Protein 9KV9 (pdb70)

Sequence (203 aa):
NRQIPAAASLIQTAWRCYAAENPDSSTWKIYIRISQLREHHRATIKVIRRMQYFVAKKKFQQARLTEEQIAEFKEAFSLFDKDGDGTITTKELGTVMRSLGQNPTEAELQDMINEVDADGNGTIDFPEFLTMMARTDSEEEIREAFRVFDKDGNGYISAAELRHVMTNLGEKLTDEEVDEMIREADIDGDGQVNYEGFVQMMT

Foldseek 3Di:
DVLVVLVVQLVVLVVLLVQLVPVPGCSVVPPVPDPDCDPVNSVVVNVVSVVSNVVSVVVNVVVD/DDPVVLVVLVVVVCQQPVVVPQWHALVSVQVVQVVVVDHDDSVVSQVVQVVQVVVPPRIHGSVSSVVVVVDPCQLVVVVVVVVVQVVVVPLKDFLVRQLVCCQPDDPHDDSVVSVVLCVVQVVVPPRIGNVNVSSVVVD

Secondary structure (DSSP, 8-state):
-THHHHHHHHHHHHHHHHHTTSTT-GGGGG-TT-SS--HHHHHHHHHHHHHHHHHHHHHHHHH-/--HHHHHHHHHHHHHH-TT-SSEE-HHHHHHHHHHTT----HHHHHHHHHHH-TT-SSSEEHHHHHHHHH---THHHHHHHHHHH-TT--SEEEHHHHHHHHHHSTT---HHHHHHHHHHH-TT-SSEEEHHHHHHHH-

Structure (mmCIF, N/CA/C/O backbone):
data_9KV9
#
_entry.id   9KV9
#
_cell.length_a   39.799
_cell.length_b   63.612
_cell.length_c   78.417
_cell.angle_alpha   90.000
_cell.angle_beta   90.000
_cell.angle_gamma   90.000
#
_symmetry.space_group_name_H-M   'P 21 2 21'
#
loop_
_entity.id
_entity.type
_entity.pdbx_description
1 polymer 'KCNQ1 helixAB'
2 polymer Calmodulin-1
3 non-polymer 'CALCIUM ION'
4 water water
#
loop_
_atom_site.group_PDB
_atom_site.id
_atom_site.type_symbol
_atom_site.label_atom_id
_atom_site.label_alt_id
_atom_site.label_comp_id
_atom_site.label_asym_id
_atom_site.label_entity_id
_atom_site.label_seq_id
_atom_site.pdbx_PDB_ins_code
_atom_site.Cartn_x
_atom_site.Cartn_y
_atom_site.Cartn_z
_atom_site.occupancy
_atom_site.B_iso_or_equiv
_atom_site.auth_seq_id
_atom_site.auth_comp_id
_atom_site.auth_asym_id
_atom_site.auth_atom_id
_atom_site.pdbx_PDB_model_num
ATOM 1 N N . ASN A 1 2 ? 2.86148 -37.37913 -29.09659 1.000 68.81838 365 ASN A N 1
ATOM 2 C CA . ASN A 1 2 ? 3.83601 -36.61796 -28.31919 1.000 56.39938 365 ASN A CA 1
ATOM 3 C C . ASN A 1 2 ? 3.24988 -35.29863 -27.84610 1.000 54.77305 365 ASN A C 1
ATOM 4 O O . ASN A 1 2 ? 3.52788 -34.25037 -28.42313 1.000 55.82343 365 ASN A O 1
ATOM 6 N N . ARG A 1 3 ? 2.43420 -35.34726 -26.79354 1.000 58.65392 366 ARG A N 1
ATOM 7 C CA . ARG A 1 3 ? 1.81010 -34.13124 -26.28379 1.000 57.03523 366 ARG A CA 1
ATOM 8 C C . ARG A 1 3 ? 2.80243 -33.18434 -25.62417 1.000 46.02122 366 ARG A C 1
ATOM 9 O O . ARG A 1 3 ? 2.39220 -32.10504 -25.17901 1.000 48.52495 366 ARG A O 1
ATOM 11 N N . GLN A 1 4 ? 4.08590 -33.54327 -25.54163 1.000 49.50493 367 GLN A N 1
ATOM 12 C CA . GLN A 1 4 ? 5.04907 -32.58994 -25.00706 1.000 49.72735 367 GLN A CA 1
ATOM 13 C C . GLN A 1 4 ? 5.21093 -31.38069 -25.91536 1.000 46.44051 367 GLN A C 1
ATOM 14 O O . GLN A 1 4 ? 5.53904 -30.29710 -25.42737 1.000 42.83337 367 GLN A O 1
ATOM 20 N N . ILE A 1 5 ? 4.98588 -31.53566 -27.21768 1.000 44.90968 368 ILE A N 1
ATOM 21 C CA . ILE A 1 5 ? 5.33432 -30.48311 -28.17302 1.000 45.59058 368 ILE A CA 1
ATOM 22 C C . ILE A 1 5 ? 4.42237 -29.27219 -28.00000 1.000 43.09179 368 ILE A C 1
ATOM 23 O O . ILE A 1 5 ? 4.93795 -28.15180 -27.86824 1.000 44.10289 368 ILE A O 1
ATOM 25 N N . PRO A 1 6 ? 3.08923 -29.41280 -27.99235 1.000 47.17299 369 PRO A N 1
ATOM 26 C CA . PRO A 1 6 ? 2.25980 -28.21315 -27.77729 1.000 44.59996 369 PRO A CA 1
ATOM 27 C C . PRO A 1 6 ? 2.44916 -27.61052 -26.40195 1.000 41.02976 369 PRO A C 1
ATOM 28 O O . PRO A 1 6 ? 2.50508 -26.38289 -26.26754 1.000 43.20252 369 PRO A O 1
ATOM 32 N N . ALA A 1 7 ? 2.53245 -28.45019 -25.36875 1.000 40.09727 370 ALA A N 1
ATOM 33 C CA . ALA A 1 7 ? 2.73604 -27.93911 -24.01995 1.000 39.59192 370 ALA A CA 1
ATOM 34 C C . ALA A 1 7 ? 4.07163 -27.21315 -23.89872 1.000 38.92693 370 ALA A C 1
ATOM 35 O O . ALA A 1 7 ? 4.17164 -26.20462 -23.18792 1.000 31.65131 370 ALA A O 1
ATOM 37 N N . ALA A 1 8 ? 5.11558 -27.72382 -24.56991 1.000 33.93147 371 ALA A N 1
ATOM 38 C CA . ALA A 1 8 ? 6.41007 -27.04163 -24.56185 1.000 36.26510 371 ALA A CA 1
ATOM 39 C C . ALA A 1 8 ? 6.30894 -25.69450 -25.26541 1.000 34.74828 371 ALA A C 1
ATOM 40 O O . ALA A 1 8 ? 6.74299 -24.66648 -24.73606 1.000 35.78036 371 ALA A O 1
ATOM 42 N N . ALA A 1 9 ? 5.70478 -25.67516 -26.45197 1.000 36.07902 372 ALA A N 1
ATOM 43 C CA . ALA A 1 9 ? 5.54573 -24.41672 -27.16777 1.000 34.95024 372 ALA A CA 1
ATOM 44 C C . ALA A 1 9 ? 4.77660 -23.40192 -26.33048 1.000 35.05512 372 ALA A C 1
ATOM 45 O O . ALA A 1 9 ? 5.18549 -22.24107 -26.20531 1.000 33.56305 372 ALA A O 1
ATOM 47 N N . SER A 1 10 ? 3.66634 -23.82619 -25.72987 1.000 32.97162 373 SER A N 1
ATOM 48 C CA . SER A 1 10 ? 2.84943 -22.87674 -24.98315 1.000 38.75499 373 SER A CA 1
ATOM 49 C C . SER A 1 10 ? 3.57983 -22.33107 -23.76495 1.000 33.81433 373 SER A C 1
ATOM 50 O O . SER A 1 10 ? 3.34071 -21.18215 -23.37885 1.000 34.09950 373 SER A O 1
ATOM 53 N N . LEU A 1 11 ? 4.45290 -23.12552 -23.13721 1.000 34.96181 374 LEU A N 1
ATOM 54 C CA . LEU A 1 11 ? 5.20377 -22.60609 -21.99286 1.000 32.32115 374 LEU A CA 1
ATOM 55 C C . LEU A 1 11 ? 6.17224 -21.52410 -22.43654 1.000 32.12112 374 LEU A C 1
ATOM 56 O O . LEU A 1 11 ? 6.28028 -20.47016 -21.80047 1.000 30.71240 374 LEU A O 1
ATOM 61 N N . ILE A 1 12 ? 6.88213 -21.77206 -23.54101 1.000 31.91260 375 ILE A N 1
ATOM 62 C CA . ILE A 1 12 ? 7.78152 -20.77205 -24.09676 1.000 31.95469 375 ILE A CA 1
ATOM 63 C C . ILE A 1 12 ? 7.00278 -19.52117 -24.46586 1.000 30.85868 375 ILE A C 1
ATOM 64 O O . ILE A 1 12 ? 7.42947 -18.39585 -24.17801 1.000 28.68159 375 ILE A O 1
ATOM 69 N N . GLN A 1 13 ? 5.83053 -19.69785 -25.08062 1.000 28.54440 376 GLN A N 1
ATOM 70 C CA . GLN A 1 13 ? 5.10141 -18.54491 -25.59472 1.000 32.33785 376 GLN A CA 1
ATOM 71 C C . GLN A 1 13 ? 4.49451 -17.72012 -24.47133 1.000 29.29028 376 GLN A C 1
ATOM 72 O O . GLN A 1 13 ? 4.55169 -16.48505 -24.50297 1.000 28.12516 376 GLN A O 1
ATOM 78 N N . THR A 1 14 ? 3.92173 -18.37379 -23.46245 1.000 26.90128 377 THR A N 1
ATOM 79 C CA . THR A 1 14 ? 3.37247 -17.60687 -22.34833 1.000 31.58660 377 THR A CA 1
ATOM 80 C C . THR A 1 14 ? 4.48339 -16.93095 -21.55387 1.000 33.69347 377 THR A C 1
ATOM 81 O O . THR A 1 14 ? 4.33382 -15.78351 -21.11571 1.000 33.27484 377 THR A O 1
ATOM 85 N N . ALA A 1 15 ? 5.61876 -17.61245 -21.38764 1.000 30.67034 378 ALA A N 1
ATOM 86 C CA . ALA A 1 15 ? 6.73924 -17.00652 -20.67868 1.000 31.74789 378 ALA A CA 1
ATOM 87 C C . ALA A 1 15 ? 7.23051 -15.77282 -21.41435 1.000 29.03511 378 ALA A C 1
ATOM 88 O O . ALA A 1 15 ? 7.37202 -14.69426 -20.82459 1.000 32.23580 378 ALA A O 1
ATOM 90 N N . TRP A 1 16 ? 7.45484 -15.89938 -22.72214 1.000 30.52297 379 TRP A N 1
ATOM 91 C CA . TRP A 1 16 ? 7.88732 -14.74409 -23.49398 1.000 29.80667 379 TRP A CA 1
ATOM 92 C C . TRP A 1 16 ? 6.84779 -13.63527 -23.45119 1.000 30.70653 379 TRP A C 1
ATOM 93 O O . TRP A 1 16 ? 7.18921 -12.46106 -23.25263 1.000 29.50620 379 TRP A O 1
ATOM 104 N N . ARG A 1 17 ? 5.56372 -13.98063 -23.62864 1.000 30.36353 380 ARG A N 1
ATOM 105 C CA .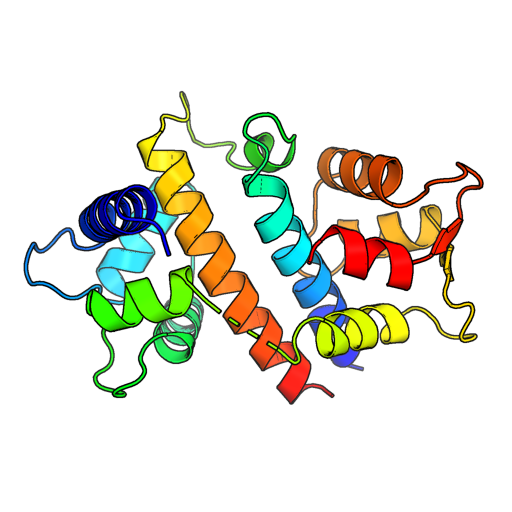 ARG A 1 17 ? 4.53334 -12.94076 -23.61204 1.000 28.32856 380 ARG A CA 1
ATOM 106 C C . ARG A 1 17 ? 4.48044 -12.25075 -22.25861 1.000 33.94738 380 ARG A C 1
ATOM 107 O O . ARG A 1 17 ? 4.18276 -11.04712 -22.17052 1.000 33.57002 380 ARG A O 1
ATOM 115 N N . CYS A 1 18 ? 4.77999 -12.99078 -21.19409 1.000 31.57975 381 CYS A N 1
ATOM 116 C CA . CYS A 1 18 ? 4.82200 -12.39018 -19.86948 1.000 29.76399 381 CYS A CA 1
ATOM 117 C C . CYS A 1 18 ? 6.02145 -11.45668 -19.73325 1.000 35.54343 381 CYS A C 1
ATOM 118 O O . CYS A 1 18 ? 5.91534 -10.36286 -19.16378 1.000 36.27329 381 CYS A O 1
ATOM 121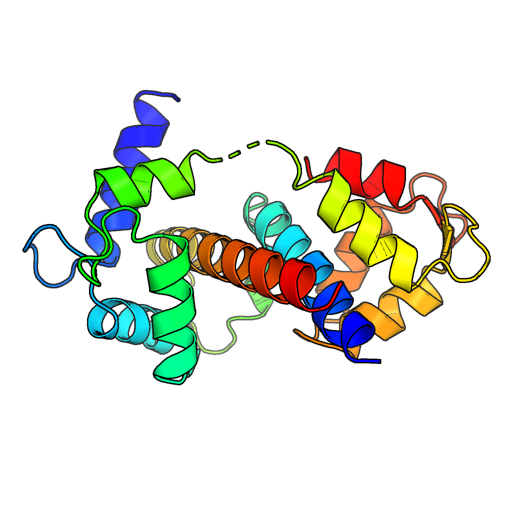 N N . TYR A 1 19 ? 7.16407 -11.86899 -20.27690 1.000 34.45551 382 TYR A N 1
ATOM 122 C CA . TYR A 1 19 ? 8.36452 -11.03795 -20.26543 1.000 33.29221 382 TYR A CA 1
ATOM 123 C C . TYR A 1 19 ? 8.16820 -9.79654 -21.11822 1.000 37.03570 382 TYR A C 1
ATOM 124 O O . TYR A 1 19 ? 8.47444 -8.67866 -20.69040 1.000 34.17972 382 TYR A O 1
ATOM 133 N N . ALA A 1 20 ? 7.62179 -9.97598 -22.32268 1.000 31.35651 383 ALA A N 1
ATOM 134 C CA . ALA A 1 20 ? 7.56802 -8.88804 -23.28707 1.000 34.83612 383 ALA A CA 1
ATOM 135 C C . ALA A 1 20 ? 6.52036 -7.83709 -22.92689 1.000 34.18957 383 ALA A C 1
ATOM 136 O O . ALA A 1 20 ? 6.68900 -6.67062 -23.28966 1.000 35.76240 383 ALA A O 1
ATOM 138 N N . ALA A 1 21 ? 5.43731 -8.21439 -22.22699 1.000 34.99729 384 ALA A N 1
ATOM 139 C CA . ALA A 1 21 ? 4.48586 -7.20082 -21.77476 1.000 35.39021 384 ALA A CA 1
ATOM 140 C C . ALA A 1 21 ? 5.11369 -6.19492 -20.81168 1.000 34.97106 384 ALA A C 1
ATOM 141 O O . ALA A 1 21 ? 4.52701 -5.13002 -20.57896 1.000 37.73106 384 ALA A O 1
ATOM 143 N N . GLU A 1 22 ? 6.28059 -6.49501 -20.23819 1.000 38.11452 385 GLU A N 1
ATOM 144 C CA . GLU A 1 22 ? 6.95715 -5.48473 -19.42243 1.000 40.36457 385 GLU A CA 1
ATOM 145 C C . GLU A 1 22 ? 7.48256 -4.33001 -20.26284 1.000 41.13690 385 GLU A C 1
ATOM 146 O O . GLU A 1 22 ? 7.76662 -3.25353 -19.71956 1.000 43.72146 385 GLU A O 1
ATOM 152 N N . ASN A 1 23 ? 7.62969 -4.52653 -21.56947 1.000 38.69592 386 ASN A N 1
ATOM 153 C CA . ASN A 1 23 ? 8.09750 -3.46824 -22.45131 1.000 39.91514 386 ASN A CA 1
ATOM 154 C C . ASN A 1 23 ? 6.87195 -2.78495 -23.03637 1.000 41.04351 386 ASN A C 1
ATOM 155 O O . ASN A 1 23 ? 6.22079 -3.36496 -23.91991 1.000 38.56635 386 ASN A O 1
ATOM 160 N N . PRO A 1 24 ? 6.54689 -1.56048 -22.61762 1.000 47.08224 387 PRO A N 1
ATOM 161 C CA . PRO A 1 24 ? 5.26382 -0.96639 -23.01801 1.000 44.33021 387 PRO A CA 1
ATOM 162 C C . PRO A 1 24 ? 5.12620 -0.76175 -24.51188 1.000 44.02214 387 PRO A C 1
ATOM 163 O O . PRO A 1 24 ? 4.00868 -0.55950 -24.99316 1.000 44.63248 387 PRO A O 1
ATOM 167 N N . ASP A 1 25 ? 6.21251 -0.81353 -25.26948 1.000 45.15937 388 ASP A N 1
ATOM 168 C CA . ASP A 1 25 ? 6.12039 -0.61422 -26.70553 1.000 45.73364 388 ASP A CA 1
ATOM 169 C C . ASP A 1 25 ? 6.47031 -1.87777 -27.49336 1.000 44.92814 388 ASP A C 1
ATOM 170 O O . ASP A 1 25 ? 6.81234 -1.80130 -28.67779 1.000 45.60956 388 ASP A O 1
ATOM 175 N N . SER A 1 26 ? 6.33208 -3.04672 -26.86719 1.000 40.30401 389 SER A N 1
ATOM 176 C CA . SER A 1 26 ? 6.50930 -4.31387 -27.56217 1.000 39.04581 389 SER A CA 1
ATOM 177 C C . SER A 1 26 ? 5.34956 -4.57352 -28.52798 1.000 35.92308 389 SER A C 1
ATOM 178 O O . SER A 1 26 ? 4.20307 -4.20129 -28.27356 1.000 35.91451 389 SER A O 1
ATOM 181 N N . SER A 1 27 ? 5.66056 -5.21903 -29.65413 1.000 41.08469 390 SER A N 1
ATOM 182 C CA . SER A 1 27 ? 4.61457 -5.57536 -30.61019 1.000 39.30354 390 SER A CA 1
ATOM 183 C C . SER A 1 27 ? 3.65529 -6.62359 -30.06954 1.000 38.35588 390 SER A C 1
ATOM 184 O O . SER A 1 27 ? 2.68449 -6.96613 -30.76145 1.000 38.00521 390 SER A O 1
ATOM 187 N N . THR A 1 28 ? 3.91261 -7.15377 -28.86796 1.000 34.56776 391 THR A N 1
ATOM 188 C CA . THR A 1 28 ? 2.97870 -8.08584 -28.25055 1.000 35.81668 391 THR A CA 1
ATOM 189 C C . THR A 1 28 ? 1.67913 -7.38598 -27.86237 1.000 37.97897 391 THR A C 1
ATOM 190 O O . THR A 1 28 ? 0.64647 -8.04986 -27.70957 1.000 41.46979 391 THR A O 1
ATOM 194 N N . TRP A 1 29 ? 1.69991 -6.05737 -27.73553 1.000 37.20585 392 TRP A N 1
ATOM 195 C CA . TRP A 1 29 ? 0.48212 -5.30176 -27.45809 1.000 37.65493 392 TRP A CA 1
ATOM 196 C C . TRP A 1 29 ? -0.43907 -5.20956 -28.66947 1.000 41.19128 392 TRP A C 1
ATOM 197 O O . TRP A 1 29 ? -1.63290 -4.94410 -28.49974 1.000 41.92028 392 TRP A O 1
ATOM 208 N N . LYS A 1 30 ? 0.08159 -5.44059 -29.87659 1.000 38.69023 393 LYS A N 1
ATOM 209 C CA . LYS A 1 30 ? -0.70173 -5.30142 -31.09722 1.000 44.21620 393 LYS A CA 1
ATOM 210 C C . LYS A 1 30 ? -1.69901 -6.43728 -31.29763 1.000 43.92955 393 LYS A C 1
ATOM 211 O O . LYS 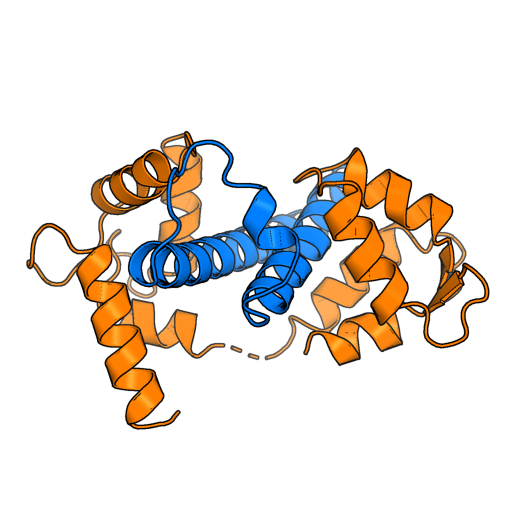A 1 30 ? -2.54538 -6.34832 -32.19465 1.000 44.00892 393 LYS A O 1
ATOM 213 N N . ILE A 1 31 ? -1.64500 -7.48733 -30.47575 1.000 39.48391 394 ILE A N 1
ATOM 214 C CA . ILE A 1 31 ? -2.52166 -8.63026 -30.69029 1.000 34.46482 394 ILE A CA 1
ATOM 215 C C . ILE A 1 31 ? -3.95398 -8.37633 -30.24124 1.000 40.06225 394 ILE A C 1
ATOM 216 O O . ILE A 1 31 ? -4.84177 -9.13916 -30.62608 1.000 39.79397 394 ILE A O 1
ATOM 221 N N . TYR A 1 32 ? -4.21538 -7.32675 -29.45672 1.000 37.47597 395 TYR A N 1
ATOM 222 C CA . TYR A 1 32 ? -5.56463 -7.08610 -28.92680 1.000 46.80333 395 TYR A CA 1
ATOM 223 C C . TYR A 1 32 ? -6.35765 -6.23347 -29.92249 1.000 50.16620 395 TYR A C 1
ATOM 224 O O . TYR A 1 32 ? -6.65455 -5.05346 -29.71154 1.000 51.59720 395 TYR A O 1
ATOM 233 N N . ILE A 1 33 ? -6.72001 -6.88655 -31.03267 1.000 48.58146 396 ILE A N 1
ATOM 234 C CA . ILE A 1 33 ? -7.24238 -6.18518 -32.20532 1.000 54.21755 396 ILE A CA 1
ATOM 235 C C . ILE A 1 33 ? -8.59315 -5.52908 -31.95132 1.000 56.86357 396 ILE A C 1
ATOM 236 O O . ILE A 1 33 ? -9.00576 -4.65845 -32.72713 1.000 62.11744 396 ILE A O 1
ATOM 238 N N . ARG A 1 34 ? -9.29702 -5.91830 -30.88700 1.000 57.86419 397 ARG A N 1
ATOM 239 C CA . ARG A 1 34 ? -10.63887 -5.41985 -30.60497 1.000 60.45374 397 ARG A CA 1
ATOM 240 C C . ARG A 1 34 ? -10.65110 -4.36416 -29.50413 1.000 62.55685 397 ARG A C 1
ATOM 241 O O . ARG A 1 34 ? -11.65881 -4.21189 -28.80411 1.000 61.99193 397 ARG A O 1
ATOM 243 N N . ILE A 1 35 ? -9.55325 -3.62779 -29.33750 1.000 63.39973 503 ILE A N 1
ATOM 244 C CA . ILE A 1 35 ? -9.45390 -2.57057 -28.33475 1.000 63.63362 503 ILE A CA 1
ATOM 245 C C . ILE A 1 35 ? -9.07684 -1.28270 -29.05477 1.000 63.52126 503 ILE A C 1
ATOM 246 O O . ILE A 1 35 ? -7.97492 -1.17475 -29.60866 1.000 68.36637 503 ILE A O 1
ATOM 251 N N . SER A 1 36 ? -9.98463 -0.30455 -29.03262 1.000 65.54522 504 SER A N 1
ATOM 252 C CA . SER A 1 36 ? -9.80277 0.92005 -29.80108 1.000 62.64167 504 SER A CA 1
ATOM 253 C C . SER A 1 36 ? -8.58461 1.68992 -29.31760 1.000 66.79864 504 SER A C 1
ATOM 254 O O . SER A 1 36 ? -7.63843 1.93102 -30.07690 1.000 63.18573 504 SER A O 1
ATOM 256 N N . GLN A 1 37 ? -8.59958 2.09929 -28.05274 1.000 66.16731 505 GLN A N 1
ATOM 257 C CA . GLN A 1 37 ? -7.44530 2.71202 -27.41094 1.000 60.59510 505 GLN A CA 1
ATOM 258 C C . GLN A 1 37 ? -7.09825 1.86881 -26.19736 1.000 59.21451 505 GLN A C 1
ATOM 259 O O . GLN A 1 37 ? -7.94023 1.67771 -25.31002 1.000 53.46548 505 GLN A O 1
ATOM 261 N N . LEU A 1 38 ? -5.87703 1.34382 -26.17259 1.000 59.83976 506 LEU A N 1
ATOM 262 C CA . LEU A 1 38 ? -5.40645 0.56333 -25.03337 1.000 55.34539 506 LEU A CA 1
ATOM 263 C C . LEU A 1 38 ? -4.94159 1.54907 -23.97388 1.000 50.65317 506 LEU A C 1
ATOM 264 O O . LEU A 1 38 ? -3.90290 2.19580 -24.11765 1.000 53.87985 506 LEU A O 1
ATOM 266 N N . ARG A 1 39 ? -5.72212 1.66925 -22.90745 1.000 49.76812 507 ARG A N 1
ATOM 267 C CA . ARG A 1 39 ? -5.38613 2.53321 -21.79197 1.000 48.04665 507 ARG A CA 1
ATOM 268 C C . ARG A 1 39 ? -4.56935 1.76383 -20.75693 1.000 45.54498 507 ARG A C 1
ATOM 269 O O . ARG A 1 39 ? -4.35820 0.55078 -20.85914 1.000 40.42674 507 ARG A O 1
ATOM 271 N N . GLU A 1 40 ? -4.12583 2.47514 -19.72527 1.000 38.35635 508 GLU A N 1
ATOM 272 C CA . GLU A 1 40 ? -3.30213 1.82750 -18.71718 1.000 47.24217 508 GLU A CA 1
ATOM 273 C C . GLU A 1 40 ? -4.06494 0.72125 -18.01243 1.000 44.17374 508 GLU A C 1
ATOM 274 O O . GLU A 1 40 ? -3.46487 -0.28232 -17.62181 1.000 40.00476 508 GLU A O 1
ATOM 280 N N . HIS A 1 41 ? -5.38247 0.87106 -17.84130 1.000 40.33346 509 HIS A N 1
ATOM 281 C CA . HIS A 1 41 ? -6.09849 -0.19513 -17.15277 1.000 39.93891 509 HIS A CA 1
ATOM 282 C C . HIS A 1 41 ? -6.12838 -1.47199 -17.98806 1.000 39.34480 509 HIS A C 1
ATOM 283 O O . HIS A 1 41 ? -6.10238 -2.56402 -17.42097 1.000 38.19916 509 HIS A O 1
ATOM 290 N N . HIS A 1 42 ? -6.15746 -1.36359 -19.32200 1.000 42.16381 510 HIS A N 1
ATOM 291 C CA . HIS A 1 42 ? -6.03171 -2.55052 -20.17066 1.000 38.69220 510 HIS A CA 1
ATOM 292 C C . HIS A 1 42 ? -4.70207 -3.25160 -19.92988 1.000 39.35583 510 HIS A C 1
ATOM 293 O O . HIS A 1 42 ? -4.64771 -4.47526 -19.74634 1.000 35.79693 510 HIS A O 1
ATOM 300 N N . ARG A 1 43 ? -3.61223 -2.48622 -19.92716 1.000 35.25379 511 ARG A N 1
ATOM 301 C CA . ARG A 1 43 ? -2.29237 -3.08975 -19.78143 1.000 38.01947 511 ARG A CA 1
ATOM 302 C C . ARG A 1 43 ? -2.14221 -3.77211 -18.42462 1.000 34.63042 511 ARG A C 1
ATOM 303 O O . ARG A 1 43 ? -1.59469 -4.87496 -18.33593 1.000 36.25470 511 ARG A O 1
ATOM 311 N N . ALA A 1 44 ? -2.63838 -3.14211 -17.36105 1.000 35.51295 512 ALA A N 1
ATOM 312 C CA . ALA A 1 44 ? -2.55818 -3.74799 -16.03507 1.000 36.51588 512 ALA A CA 1
ATOM 313 C C . ALA A 1 44 ? -3.28982 -5.08815 -15.99526 1.000 33.79160 512 ALA A C 1
ATOM 314 O O . ALA A 1 44 ? -2.77408 -6.07374 -15.45113 1.000 31.92523 512 ALA A O 1
ATOM 316 N N . THR A 1 45 ? -4.49772 -5.14694 -16.57070 1.000 32.39097 513 THR A N 1
ATOM 317 C CA . THR A 1 45 ? -5.22905 -6.41368 -16.58921 1.000 33.58493 513 THR A CA 1
ATOM 318 C C . THR A 1 45 ? -4.55573 -7.41422 -17.51400 1.000 30.64717 513 THR A C 1
ATOM 319 O O . THR A 1 45 ? -4.45034 -8.60013 -17.18141 1.000 32.46887 513 THR A O 1
ATOM 323 N N . ILE A 1 46 ? -4.03841 -6.94617 -18.65475 1.000 31.58657 514 ILE A N 1
ATOM 324 C CA . ILE A 1 46 ? -3.32732 -7.83932 -19.56845 1.000 33.88417 514 ILE A CA 1
ATOM 325 C C . ILE A 1 46 ? -2.13556 -8.49123 -18.86738 1.000 32.26294 514 ILE A C 1
ATOM 326 O O . ILE A 1 46 ? -1.92616 -9.70464 -18.96796 1.000 30.87509 514 ILE A O 1
ATOM 331 N N . LYS A 1 47 ? -1.35791 -7.71096 -18.11678 1.000 30.76407 515 LYS A N 1
ATOM 332 C CA . LYS A 1 47 ? -0.22462 -8.30289 -17.40797 1.000 32.93289 515 LYS A CA 1
ATOM 333 C C . LYS A 1 47 ? -0.67771 -9.35553 -16.40080 1.000 32.84705 515 LYS A C 1
ATOM 334 O O . LYS A 1 47 ? -0.00884 -10.37343 -16.21706 1.000 31.38097 515 LYS A O 1
ATOM 340 N N . VAL A 1 48 ? -1.78273 -9.10930 -15.69968 1.000 31.39876 516 VAL A N 1
ATOM 341 C CA . VAL A 1 48 ? -2.29697 -10.11095 -14.76800 1.000 32.21144 516 VAL A CA 1
ATOM 342 C C . VAL A 1 48 ? -2.69476 -11.38126 -15.51392 1.000 32.01444 516 VAL A C 1
ATOM 343 O O . VAL A 1 48 ? -2.29934 -12.49487 -15.14782 1.000 32.95688 516 VAL A O 1
ATOM 347 N N . ILE A 1 49 ? -3.49666 -11.23251 -16.56342 1.000 29.44243 517 ILE A N 1
ATOM 348 C CA . ILE A 1 49 ? -3.95281 -12.39226 -17.32463 1.000 30.57764 517 ILE A CA 1
ATOM 349 C C . ILE A 1 49 ? -2.76588 -13.17806 -17.86777 1.000 30.20310 517 ILE A C 1
ATOM 350 O O . ILE A 1 49 ? -2.74454 -14.41094 -17.81596 1.000 32.10146 517 ILE A O 1
ATOM 355 N N . ARG A 1 50 ? -1.74061 -12.48066 -18.34813 1.000 29.33647 518 ARG A N 1
ATOM 356 C CA . ARG A 1 50 ? -0.60560 -13.17701 -18.95097 1.000 32.16641 518 ARG A CA 1
ATOM 357 C C . ARG A 1 50 ? 0.17450 -13.97551 -17.91007 1.000 29.22192 518 ARG A C 1
ATOM 358 O O . ARG A 1 50 ? 0.69151 -15.06483 -18.20045 1.000 28.31393 518 ARG A O 1
ATOM 366 N N . ARG A 1 51 ? 0.24542 -13.46560 -16.68267 1.000 29.78941 519 ARG A N 1
ATOM 367 C CA . ARG A 1 51 ? 0.89192 -14.22365 -15.62286 1.000 30.53566 519 ARG A CA 1
ATOM 368 C C . ARG A 1 51 ? 0.09856 -15.48039 -15.29796 1.000 32.44033 519 ARG A C 1
ATOM 369 O O . ARG A 1 51 ? 0.67834 -16.55046 -15.08767 1.000 30.30781 519 ARG A O 1
ATOM 377 N N . MET A 1 52 ? -1.23167 -15.36308 -15.22743 1.000 31.82920 520 MET A N 1
ATOM 378 C CA . MET A 1 52 ? -2.04841 -16.52962 -14.92369 1.000 30.81908 520 MET A CA 1
ATOM 379 C C . MET A 1 52 ? -1.91302 -17.58057 -16.01123 1.000 26.85400 520 MET A C 1
ATOM 380 O O . MET A 1 52 ? -1.78755 -18.76540 -15.71072 1.000 29.30777 520 MET A O 1
ATOM 385 N N . GLN A 1 53 ? -1.88425 -17.15864 -17.27970 1.000 24.95103 521 GLN A N 1
ATOM 386 C CA . GLN A 1 53 ? -1.73429 -18.11700 -18.36651 1.000 29.59489 521 GLN A CA 1
ATOM 387 C C . GLN A 1 53 ? -0.36347 -18.77674 -18.34578 1.000 31.48218 521 GLN A C 1
ATOM 388 O O . GLN A 1 53 ? -0.22942 -19.95187 -18.70362 1.000 28.09870 521 GLN A O 1
ATOM 394 N N . TYR A 1 54 ? 0.66754 -18.02777 -17.96394 1.000 31.65098 522 TYR A N 1
ATOM 395 C CA . TYR A 1 54 ? 1.97904 -18.63449 -17.80521 1.000 29.30049 522 TYR A CA 1
ATOM 396 C C . TYR A 1 54 ? 1.92885 -19.74884 -16.76377 1.000 33.06054 522 TYR A C 1
ATOM 397 O O . TYR A 1 54 ? 2.40227 -20.86624 -17.00560 1.000 35.25100 522 TYR A O 1
ATOM 406 N N . PHE A 1 55 ? 1.32752 -19.47689 -15.60466 1.000 30.69673 523 PHE A N 1
ATOM 407 C CA . PHE A 1 55 ? 1.28420 -20.49999 -14.56519 1.000 34.52895 523 PHE A CA 1
ATOM 408 C C . PHE A 1 55 ? 0.50616 -21.72550 -15.02123 1.000 34.30468 523 PHE A C 1
ATOM 409 O O . PHE A 1 55 ? 0.90456 -22.86363 -14.73087 1.000 32.19181 523 PHE A O 1
ATOM 417 N N . VAL A 1 56 ? -0.60033 -21.51782 -15.74868 1.000 32.33327 524 VAL A N 1
ATOM 418 C CA . VAL A 1 56 ? -1.34381 -22.65148 -16.30300 1.000 28.14381 524 VAL A CA 1
ATOM 419 C C . VAL A 1 56 ? -0.46762 -23.44328 -17.27096 1.000 31.05362 524 VAL A C 1
ATOM 420 O O . VAL A 1 56 ? -0.39547 -24.67135 -17.20190 1.000 30.53664 524 VAL A O 1
ATOM 424 N N . ALA A 1 57 ? 0.17817 -22.75111 -18.21751 1.000 31.34363 525 ALA A N 1
ATOM 425 C CA . ALA A 1 57 ? 1.07743 -23.43414 -19.15130 1.000 30.43324 525 ALA A CA 1
ATOM 426 C C . ALA A 1 57 ? 2.21001 -24.13891 -18.42284 1.000 30.87660 525 ALA A C 1
ATOM 427 O O . ALA A 1 57 ? 2.66201 -25.21282 -18.84382 1.000 33.91558 525 ALA A O 1
ATOM 429 N N . LYS A 1 58 ? 2.72220 -23.52667 -17.36006 1.000 30.04725 526 LYS A N 1
ATOM 430 C CA . LYS A 1 58 ? 3.75755 -24.18396 -16.57634 1.000 34.14255 526 LYS A CA 1
ATOM 431 C C . LYS A 1 58 ? 3.25394 -25.52640 -16.06509 1.000 36.80612 526 LYS A C 1
ATOM 432 O O . LYS A 1 58 ? 3.88669 -26.56485 -16.29166 1.000 34.62200 526 LYS A O 1
ATOM 438 N N . LYS A 1 59 ? 2.07989 -25.52327 -15.42160 1.000 33.35157 527 LYS A N 1
ATOM 439 C CA . LYS A 1 59 ? 1.49750 -26.75396 -14.89805 1.000 36.57637 527 LYS A CA 1
ATOM 440 C C . LYS A 1 59 ? 1.26615 -27.77637 -16.00633 1.000 33.58379 527 LYS A C 1
ATOM 441 O O . LYS A 1 59 ? 1.65128 -28.94073 -15.87367 1.000 32.77610 527 LYS A O 1
ATOM 447 N N . LYS A 1 60 ? 0.65909 -27.35132 -17.12028 1.000 31.57522 528 LYS A N 1
ATOM 448 C CA . LYS A 1 60 ? 0.37825 -28.27531 -18.21655 1.000 30.41616 528 LYS A CA 1
ATOM 449 C C . LYS A 1 60 ? 1.65798 -28.87693 -18.79924 1.000 37.62331 528 LYS A C 1
ATOM 450 O O . LYS A 1 60 ? 1.67279 -30.04560 -19.20410 1.000 34.81827 528 LYS A O 1
ATOM 456 N N . PHE A 1 61 ? 2.74024 -28.09811 -18.86794 1.000 31.23940 529 PHE A N 1
ATOM 457 C CA . PHE A 1 61 ? 3.99799 -28.68020 -19.34769 1.000 33.02397 529 PHE A CA 1
ATOM 458 C C . PHE A 1 61 ? 4.55456 -29.68955 -18.35076 1.000 34.42182 529 PHE A C 1
ATOM 459 O O . PHE A 1 61 ? 5.00742 -30.77441 -18.73553 1.000 37.36843 529 PHE A O 1
ATOM 467 N N . GLN A 1 62 ? 4.53599 -29.34078 -17.06458 1.000 37.05599 530 GLN A N 1
ATOM 468 C CA . GLN A 1 62 ? 4.92458 -30.27764 -16.01945 1.000 39.77672 530 GLN A CA 1
ATOM 469 C C . GLN A 1 62 ? 4.13550 -31.58358 -16.10932 1.000 43.54010 530 GLN A C 1
ATOM 470 O O . GLN A 1 62 ? 4.68377 -32.67408 -15.90552 1.000 40.83675 530 GLN A O 1
ATOM 476 N N . GLN A 1 63 ? 2.84866 -31.49986 -16.41806 1.000 39.83340 531 GLN A N 1
ATOM 477 C CA . GLN A 1 63 ? 2.06484 -32.72626 -16.46766 1.000 44.67576 531 GLN A CA 1
ATOM 478 C C . GLN A 1 63 ? 2.38835 -33.56000 -17.70476 1.000 45.67911 531 GLN A C 1
ATOM 479 O O . GLN A 1 63 ? 2.28769 -34.79087 -17.65404 1.000 46.43574 531 GLN A O 1
ATOM 485 N N . ALA A 1 64 ? 2.81460 -32.92213 -18.79846 1.000 40.82320 532 ALA A N 1
ATOM 486 C CA . ALA A 1 64 ? 3.12554 -33.64034 -20.02916 1.000 40.86345 532 ALA A CA 1
ATOM 487 C C . ALA A 1 64 ? 4.54312 -34.20508 -20.06151 1.000 48.21852 532 ALA A C 1
ATOM 488 O O . ALA A 1 64 ? 4.85636 -34.97832 -20.97260 1.000 45.78751 532 ALA A O 1
ATOM 490 N N . ARG A 1 65 ? 5.39524 -33.84489 -19.10383 1.000 45.63557 533 ARG A N 1
ATOM 491 C CA . ARG A 1 65 ? 6.78361 -34.28790 -19.08237 1.000 46.47396 533 ARG A CA 1
ATOM 492 C C . ARG A 1 65 ? 7.02348 -35.22245 -17.89955 1.000 49.10231 533 ARG A C 1
ATOM 493 O O . ARG A 1 65 ? 6.07481 -35.75595 -17.31808 1.000 57.84349 533 ARG A O 1
ATOM 495 N N . LEU B 2 5 ? 9.89446 -6.57592 -2.84438 1.000 61.77926 5 LEU C N 1
ATOM 496 C CA . LEU B 2 5 ? 8.64065 -5.89037 -3.14911 1.000 55.98708 5 LEU C CA 1
ATOM 497 C C . LEU B 2 5 ? 8.64813 -4.45829 -2.67450 1.000 60.12430 5 LEU C C 1
ATOM 498 O O . LEU B 2 5 ? 8.90018 -4.19136 -1.50364 1.000 65.85544 5 LEU C O 1
ATOM 503 N N . THR B 2 6 ? 8.34110 -3.54168 -3.58575 1.000 59.03012 6 THR C N 1
ATOM 504 C CA . THR B 2 6 ? 8.30536 -2.12100 -3.28256 1.000 55.99126 6 THR C CA 1
ATOM 505 C C . THR B 2 6 ? 6.93159 -1.71732 -2.77171 1.000 57.11444 6 THR C C 1
ATOM 506 O O . THR B 2 6 ? 5.91633 -2.34264 -3.09492 1.000 57.10599 6 THR C O 1
ATOM 508 N N . GLU B 2 7 ? 6.90688 -0.64268 -1.98199 1.000 53.56760 7 GLU C N 1
ATOM 509 C CA . GLU B 2 7 ? 5.63400 -0.03271 -1.62131 1.000 54.83034 7 GLU C CA 1
ATOM 510 C C . GLU B 2 7 ? 4.88172 0.44404 -2.85887 1.000 55.71655 7 GLU C C 1
ATOM 511 O O . GLU B 2 7 ? 3.64475 0.47822 -2.86188 1.000 54.30707 7 GLU C O 1
ATOM 513 N N . GLU B 2 8 ? 5.60786 0.80455 -3.92042 1.000 54.66031 8 GLU C N 1
ATOM 514 C CA . GLU B 2 8 ? 4.95433 1.16997 -5.17254 1.000 56.34661 8 GLU C CA 1
ATOM 515 C C . GLU B 2 8 ? 4.35450 -0.05440 -5.84807 1.000 53.01390 8 GLU C C 1
ATOM 516 O O . GLU B 2 8 ? 3.25276 0.00940 -6.40484 1.000 50.70200 8 GLU C O 1
ATOM 518 N N . GLN B 2 9 ? 5.07124 -1.17616 -5.80623 1.000 55.35965 9 GLN C N 1
ATOM 519 C CA . GLN B 2 9 ? 4.58744 -2.39884 -6.43498 1.000 53.41430 9 GLN C CA 1
ATOM 520 C C . GLN B 2 9 ? 3.29816 -2.88083 -5.78492 1.000 53.26822 9 GLN C C 1
ATOM 521 O O . GLN B 2 9 ? 2.35581 -3.28689 -6.47662 1.000 52.56523 9 GLN C O 1
ATOM 527 N N . ILE B 2 10 ? 3.23645 -2.84046 -4.45385 1.000 52.80054 10 ILE C N 1
ATOM 528 C CA . ILE B 2 10 ? 2.06545 -3.34648 -3.74505 1.000 51.25061 10 ILE C CA 1
ATOM 529 C C . ILE B 2 10 ? 0.82505 -2.52637 -4.07978 1.000 50.45519 10 ILE C C 1
ATOM 530 O O . ILE B 2 10 ? -0.26276 -3.07988 -4.29636 1.000 45.89734 10 ILE C O 1
ATOM 535 N N . ALA B 2 11 ? 0.96405 -1.20021 -4.14829 1.000 50.91060 11 ALA C N 1
ATOM 536 C CA . ALA B 2 11 ? -0.17963 -0.37328 -4.52464 1.000 53.10835 11 ALA C CA 1
ATOM 537 C C . ALA B 2 11 ? -0.59110 -0.63286 -5.96582 1.000 49.80427 11 ALA C C 1
ATOM 538 O O . ALA B 2 11 ? -1.78528 -0.69520 -6.27602 1.000 46.31270 11 ALA C O 1
ATOM 540 N N . GLU B 2 12 ? 0.38728 -0.77184 -6.86435 1.000 51.49475 12 GLU C N 1
ATOM 541 C CA . GLU B 2 12 ? 0.07448 -1.11056 -8.24873 1.000 51.06971 12 GLU C CA 1
ATOM 542 C C . GLU B 2 12 ? -0.65340 -2.44863 -8.33389 1.000 45.51984 12 GLU C C 1
ATOM 543 O O . GLU B 2 12 ? -1.58883 -2.60567 -9.12482 1.000 45.48064 12 GLU C O 1
ATOM 549 N N . PHE B 2 13 ? -0.25342 -3.42250 -7.51174 1.000 45.32205 13 PHE C N 1
ATOM 550 C CA . PHE B 2 13 ? -0.95139 -4.70659 -7.51803 1.000 45.81855 13 PHE C CA 1
ATOM 551 C C . PHE B 2 13 ? -2.34105 -4.59749 -6.89526 1.000 42.51845 13 PHE C C 1
ATOM 552 O O . PHE B 2 13 ? -3.26791 -5.28932 -7.32823 1.000 42.77154 13 PHE C O 1
ATOM 560 N N . LYS B 2 14 ? -2.51061 -3.74425 -5.88094 1.000 44.45884 14 LYS C N 1
ATOM 561 C CA . LYS B 2 14 ? -3.85049 -3.50657 -5.34759 1.000 45.70583 14 LYS C CA 1
ATOM 562 C C . LYS B 2 14 ? -4.73942 -2.84391 -6.38745 1.000 42.07330 14 LYS C C 1
ATOM 563 O O . LYS B 2 14 ? -5.90989 -3.20177 -6.53182 1.000 45.14539 14 LYS C O 1
ATOM 569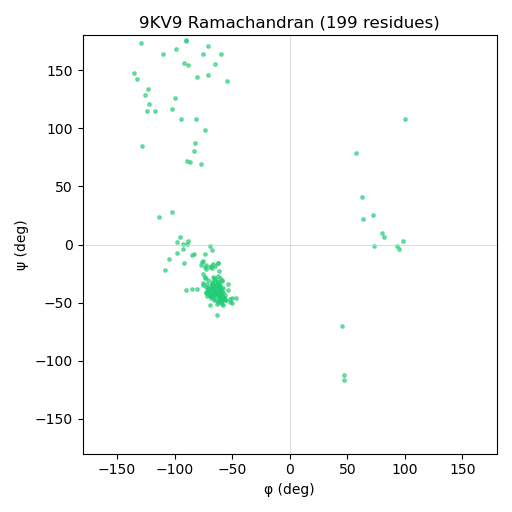 N N . GLU B 2 15 ? -4.19882 -1.88007 -7.13063 1.000 44.02179 15 GLU C N 1
ATOM 570 C CA . GLU B 2 15 ? -4.97939 -1.26988 -8.20293 1.000 48.24275 15 GLU C CA 1
ATOM 571 C C . GLU B 2 15 ? -5.40704 -2.32057 -9.22741 1.000 40.84917 15 GLU C C 1
ATOM 572 O O . GLU B 2 15 ? -6.58125 -2.39602 -9.60884 1.000 40.31585 15 GLU C O 1
ATOM 574 N N . ALA B 2 16 ? -4.46481 -3.15534 -9.67343 1.000 36.73697 16 ALA C N 1
ATOM 575 C CA . ALA B 2 16 ? -4.80043 -4.20836 -10.63121 1.000 40.84526 16 ALA C CA 1
ATOM 576 C C . ALA B 2 16 ? -5.88007 -5.13638 -10.08301 1.000 38.87265 16 ALA C C 1
ATOM 577 O O . ALA B 2 16 ? -6.83497 -5.48284 -10.79123 1.000 36.42608 16 ALA C O 1
ATOM 579 N N . PHE B 2 17 ? -5.73640 -5.55757 -8.82445 1.000 38.44727 17 PHE C N 1
ATOM 580 C CA . PHE B 2 17 ? -6.75612 -6.38223 -8.18106 1.000 41.41490 17 PHE C CA 1
ATOM 581 C C . PHE B 2 17 ? -8.14843 -5.77349 -8.32494 1.000 42.26009 17 PHE C C 1
ATOM 582 O O . PHE B 2 17 ? -9.11104 -6.47003 -8.66547 1.000 38.74509 17 PHE C O 1
ATOM 590 N N . SER B 2 18 ? -8.26824 -4.46667 -8.08234 1.000 44.33871 18 SER C N 1
ATOM 591 C CA . SER B 2 18 ? -9.57619 -3.82777 -8.11176 1.000 43.24811 18 SER C CA 1
ATOM 592 C C . SER B 2 18 ? -10.22187 -3.92846 -9.48789 1.000 48.28988 18 SER C C 1
ATOM 593 O O . SER B 2 18 ? -11.44345 -4.09209 -9.59086 1.000 43.69993 18 SER C O 1
ATOM 596 N N . LEU B 2 19 ? -9.42243 -3.87281 -10.55592 1.000 45.39284 19 LEU C N 1
ATOM 597 C CA . LEU B 2 19 ? -10.00184 -3.99854 -11.88856 1.000 43.39465 19 LEU C CA 1
ATOM 598 C C . LEU B 2 19 ? -10.68174 -5.35814 -12.09298 1.000 44.93379 19 LEU C C 1
ATOM 599 O O . LEU B 2 19 ? -11.63938 -5.46099 -12.87107 1.000 42.06624 19 LEU C O 1
ATOM 604 N N . PHE B 2 20 ? -10.24015 -6.40269 -11.38598 1.000 41.31527 20 PHE C N 1
ATOM 605 C CA . PHE B 2 20 ? -10.89925 -7.70427 -11.52127 1.000 41.66038 20 PHE C CA 1
ATOM 606 C C . PHE B 2 20 ? -12.04992 -7.90012 -10.53890 1.000 40.09634 20 PHE C C 1
ATOM 607 O O . PHE B 2 20 ? -13.06458 -8.51597 -10.88959 1.000 43.01008 20 PHE C O 1
ATOM 615 N N . ASP B 2 21 ? -11.89259 -7.43215 -9.30085 1.000 42.50254 21 ASP C N 1
ATOM 616 C CA . ASP B 2 21 ? -12.92058 -7.56444 -8.26353 1.000 45.45093 21 ASP C CA 1
ATOM 617 C C . ASP B 2 21 ? -14.03284 -6.54225 -8.50328 1.000 47.05222 21 ASP C C 1
ATOM 618 O O . ASP B 2 21 ? -14.21098 -5.57658 -7.75120 1.000 48.90857 21 ASP C O 1
ATOM 623 N N . LYS B 2 22 ? -14.79562 -6.76962 -9.57902 1.000 43.28636 22 LYS C N 1
ATOM 624 C CA . LYS B 2 22 ? -15.92752 -5.89510 -9.87287 1.000 51.31467 22 LYS C CA 1
ATOM 625 C C . LYS B 2 22 ? -16.92444 -5.87551 -8.72038 1.000 52.97629 22 LYS C C 1
ATOM 626 O O . LYS B 2 22 ? -17.61487 -4.87116 -8.52093 1.000 56.21797 22 LYS C O 1
ATOM 632 N N . ASP B 2 23 ? -17.02225 -6.98624 -7.97796 1.000 56.92272 23 ASP C N 1
ATOM 633 C CA . ASP B 2 23 ? -17.83610 -7.04812 -6.76520 1.000 61.80952 23 ASP C CA 1
ATOM 634 C C . ASP B 2 23 ? -17.50130 -5.90961 -5.81434 1.000 58.60339 23 ASP C C 1
ATOM 635 O O . ASP B 2 23 ? -18.38868 -5.20087 -5.32850 1.000 60.31414 23 ASP C O 1
ATOM 640 N N . GLY B 2 24 ? -16.21672 -5.72211 -5.54028 1.000 53.26001 24 GLY C N 1
ATOM 641 C CA . GLY B 2 24 ? -15.81370 -5.04325 -4.33572 1.000 51.22245 24 GLY C CA 1
ATOM 642 C C . GLY B 2 24 ? -15.79957 -5.93900 -3.12082 1.000 57.03467 24 GLY C C 1
ATOM 643 O O . GLY B 2 24 ? -15.56010 -5.44718 -2.01312 1.000 58.20283 24 GLY C O 1
ATOM 644 N N . ASP B 2 25 ? -16.02703 -7.24473 -3.29469 1.000 56.66297 25 ASP C N 1
ATOM 645 C CA . ASP B 2 25 ? -16.19115 -8.16262 -2.17469 1.000 53.96322 25 ASP C CA 1
ATOM 646 C C . ASP B 2 25 ? -14.87997 -8.76332 -1.68866 1.000 55.84478 25 ASP C C 1
ATOM 647 O O . ASP B 2 25 ? -14.89881 -9.57231 -0.75480 1.000 57.63244 25 ASP C O 1
ATOM 652 N N . GLY B 2 26 ? -13.75078 -8.40688 -2.30087 1.000 52.13003 26 GLY C N 1
ATOM 653 C CA . GLY B 2 26 ? -12.45463 -8.85740 -1.83490 1.000 48.34578 26 GLY C CA 1
ATOM 654 C C . GLY B 2 26 ? -11.91993 -10.11517 -2.48537 1.000 42.35798 26 GLY C C 1
ATOM 655 O O . GLY B 2 26 ? -10.80985 -10.54171 -2.15032 1.000 43.95052 26 GLY C O 1
ATOM 656 N N . THR B 2 27 ? -12.66528 -10.71864 -3.39734 1.000 43.26306 27 THR C N 1
ATOM 657 C CA . THR B 2 27 ? -12.26210 -11.94157 -4.07070 1.000 45.49978 27 THR C CA 1
ATOM 658 C C . THR B 2 27 ? -12.54993 -11.79989 -5.55252 1.000 46.13179 27 THR C C 1
ATOM 659 O O . THR B 2 27 ? -13.52971 -11.16518 -5.94227 1.000 46.11519 27 THR C O 1
ATOM 663 N N . ILE B 2 28 ? -11.72171 -12.43147 -6.37708 1.000 40.31078 28 ILE C N 1
ATOM 664 C CA . ILE B 2 28 ? -11.99229 -12.54810 -7.80367 1.000 39.65032 28 ILE C CA 1
ATOM 665 C C . ILE B 2 28 ? -12.56544 -13.92972 -8.08129 1.000 40.85137 28 ILE C C 1
ATOM 666 O O . ILE B 2 28 ? -11.94474 -14.94679 -7.74653 1.000 39.47397 28 ILE C O 1
ATOM 671 N N . THR B 2 29 ? -13.71789 -13.97712 -8.73444 1.000 35.83090 29 THR C N 1
ATOM 672 C CA . THR B 2 29 ? -14.32190 -15.24229 -9.12689 1.000 39.29922 29 THR C CA 1
ATOM 673 C C . THR B 2 29 ? -14.01490 -15.53029 -10.58942 1.000 40.14152 29 THR C C 1
ATOM 674 O O . THR B 2 29 ? -13.55125 -14.66499 -11.34098 1.000 37.14498 29 THR C O 1
ATOM 678 N N . THR B 2 30 ? -14.29733 -16.77031 -10.99239 1.000 35.28415 30 THR C N 1
ATOM 679 C CA . THR B 2 30 ? -14.14128 -17.14068 -12.38929 1.000 36.33980 30 THR C CA 1
ATOM 680 C C . THR B 2 30 ? -15.00212 -16.27332 -13.28723 1.000 41.61402 30 THR C C 1
ATOM 681 O O . THR B 2 30 ? -14.63417 -16.02906 -14.44067 1.000 40.63640 30 THR C O 1
ATOM 685 N N . LYS B 2 31 ? -16.16041 -15.81244 -12.79221 1.000 38.50003 31 LYS C N 1
ATOM 686 C CA . LYS B 2 31 ? -17.01073 -14.97421 -13.62850 1.000 37.77703 31 LYS C CA 1
ATOM 687 C C . LYS B 2 31 ? -16.40536 -13.59226 -13.82061 1.000 37.31204 31 LYS C C 1
ATOM 688 O O . LYS B 2 31 ? -16.42704 -13.04915 -14.92975 1.000 38.22309 31 LYS C O 1
ATOM 690 N N . GLU B 2 32 ? -15.89599 -12.98493 -12.75113 1.000 35.81221 32 GLU C N 1
ATOM 691 C CA . GLU B 2 32 ? -15.25574 -11.68869 -12.91233 1.000 39.77070 32 GLU C CA 1
ATOM 692 C C . GLU B 2 32 ? -14.02494 -11.80394 -13.79767 1.000 35.44338 32 GLU C C 1
ATOM 693 O O . GLU B 2 32 ? -13.73527 -10.90295 -14.59153 1.000 36.30456 32 GLU C O 1
ATOM 699 N N . LEU B 2 33 ? -13.30725 -12.92375 -13.70389 1.000 36.87439 33 LEU C N 1
ATOM 700 C CA . LEU B 2 33 ? -12.13230 -13.09916 -14.55578 1.000 35.10123 33 LEU C CA 1
ATOM 701 C C . LEU B 2 33 ? -12.52716 -13.19810 -16.01743 1.000 35.58042 33 LEU C C 1
ATOM 702 O O . LEU B 2 33 ? -11.88935 -12.58751 -16.87604 1.000 32.48611 33 LEU C O 1
ATOM 707 N N . GLY B 2 34 ? -13.58602 -13.94855 -16.32869 1.000 36.24941 34 GLY C N 1
ATOM 708 C CA . GLY B 2 34 ? -13.99811 -14.04265 -17.72145 1.000 39.21071 34 GLY C CA 1
ATOM 709 C C . GLY B 2 34 ? -14.54881 -12.72694 -18.23231 1.000 37.60592 34 GLY C C 1
ATOM 710 O O . GLY B 2 34 ? -14.34813 -12.36293 -19.39355 1.000 35.07232 34 GLY C O 1
ATOM 711 N N . THR B 2 35 ? -15.24602 -11.99361 -17.36697 1.000 39.28899 35 THR C N 1
ATOM 712 C CA . THR B 2 35 ? -15.70491 -10.65510 -17.71976 1.000 40.91321 35 THR C CA 1
ATOM 713 C C . THR B 2 35 ? -14.54614 -9.75886 -18.15840 1.000 37.93624 35 THR C C 1
ATOM 714 O O . THR B 2 35 ? -14.61607 -9.10241 -19.19999 1.000 35.32467 35 THR C O 1
ATOM 718 N N . VAL B 2 36 ? -13.45402 -9.73368 -17.39026 1.000 39.82785 36 VAL C N 1
ATOM 719 C CA . VAL B 2 36 ? -12.31709 -8.91066 -17.79555 1.000 35.07262 36 VAL C CA 1
ATOM 720 C C . VAL B 2 36 ? -11.72895 -9.40679 -19.11645 1.000 34.01909 36 VAL C C 1
ATOM 721 O O . VAL B 2 36 ? -11.40024 -8.60473 -20.00554 1.000 30.41387 36 VAL C O 1
ATOM 725 N N . MET B 2 37 ? -11.61311 -10.73025 -19.28572 1.000 30.89025 37 MET C N 1
ATOM 726 C CA . MET B 2 37 ? -10.96751 -11.24167 -20.49315 1.000 34.61552 37 MET C CA 1
ATOM 727 C C . MET B 2 37 ? -11.79602 -10.95190 -21.73969 1.000 39.36251 37 MET C C 1
ATOM 728 O O . MET B 2 37 ? -11.23827 -10.64997 -22.80396 1.000 36.96462 37 MET C O 1
ATOM 733 N N . ARG B 2 38 ? -13.12764 -11.04966 -21.63408 1.000 35.76986 38 ARG C N 1
ATOM 734 C CA . ARG B 2 38 ? -13.97344 -10.72363 -22.77911 1.000 39.08845 38 ARG C CA 1
ATOM 735 C C . ARG B 2 38 ? -13.90251 -9.24230 -23.10941 1.000 38.24383 38 ARG C C 1
ATOM 736 O O . ARG B 2 38 ? -13.96226 -8.86523 -24.28782 1.000 38.97419 38 ARG C O 1
ATOM 744 N N . SER B 2 39 ? -13.74591 -8.39698 -22.08865 1.000 37.15939 39 SER C N 1
ATOM 745 C CA . SER B 2 39 ? -13.55264 -6.97302 -22.30627 1.000 36.73788 39 SER C CA 1
ATOM 746 C C . SER B 2 39 ? -12.28840 -6.67556 -23.09371 1.000 40.41483 39 SER C C 1
ATOM 747 O O . SER B 2 39 ? -12.18461 -5.59848 -23.69237 1.000 41.62480 39 SER C O 1
ATOM 750 N N . LEU B 2 40 ? -11.31199 -7.58225 -23.07990 1.000 37.38849 40 LEU C N 1
ATOM 751 C CA . LEU B 2 40 ? -10.10119 -7.41343 -23.86525 1.000 39.05497 40 LEU C CA 1
ATOM 752 C C . LEU B 2 40 ? -10.18908 -8.07937 -25.22980 1.000 36.25288 40 LEU C C 1
ATOM 753 O O . LEU B 2 40 ? -9.22046 -8.02934 -25.98919 1.000 44.01227 40 LEU C O 1
ATOM 758 N N . GLY B 2 41 ? -11.30844 -8.71507 -25.55235 1.000 41.51457 41 GLY C N 1
ATOM 759 C CA . GLY B 2 41 ? -11.46619 -9.38415 -26.82720 1.000 43.40119 41 GLY C CA 1
ATOM 760 C C . GLY B 2 41 ? -11.22976 -10.87569 -26.81052 1.000 42.27547 41 GLY C C 1
ATOM 761 O O . GLY B 2 41 ? -11.27304 -11.50152 -27.87640 1.000 46.17528 41 GLY C O 1
ATOM 762 N N . GLN B 2 42 ? -10.96026 -11.46649 -25.64919 1.000 42.16232 42 GLN C N 1
ATOM 763 C CA . GLN B 2 42 ? -10.76737 -12.90406 -25.56609 1.000 44.86765 42 GLN C CA 1
ATOM 764 C C . GLN B 2 42 ? -12.09752 -13.58016 -25.24836 1.000 45.88734 42 GLN C C 1
ATOM 765 O O . GLN B 2 42 ? -13.00957 -12.95815 -24.70357 1.000 42.42385 42 GLN C O 1
ATOM 771 N N . ASN B 2 43 ? -12.21241 -14.86107 -25.61141 1.000 48.88849 43 ASN C N 1
ATOM 772 C CA . ASN B 2 43 ? -13.38378 -15.67431 -25.26768 1.000 48.50856 43 ASN C CA 1
ATOM 773 C C . ASN B 2 43 ? -12.85834 -16.95257 -24.61979 1.000 50.02072 43 ASN C C 1
ATOM 774 O O . ASN B 2 43 ? -12.65387 -17.97138 -25.29939 1.000 46.99511 43 ASN C O 1
ATOM 779 N N . PRO B 2 44 ? -12.59889 -16.92154 -23.31589 1.000 46.44499 44 PRO C N 1
ATOM 780 C CA . PRO B 2 44 ? -12.22569 -18.14833 -22.60521 1.000 47.08837 44 PRO C CA 1
ATOM 781 C C . PRO B 2 44 ? -13.43330 -19.00767 -22.24640 1.000 51.77781 44 PRO C C 1
ATOM 782 O O . PRO B 2 44 ? -14.50908 -18.51001 -21.90677 1.000 46.92445 44 PRO C O 1
ATOM 786 N N . THR B 2 45 ? -13.22932 -20.32348 -22.30685 1.000 48.41840 45 THR C N 1
ATOM 787 C CA . THR B 2 45 ? -14.17919 -21.29596 -21.78101 1.000 51.48340 45 THR C CA 1
ATOM 788 C C . THR B 2 45 ? -14.18872 -21.26788 -20.25371 1.000 50.03130 45 THR C C 1
ATOM 789 O O . THR B 2 45 ? -13.32441 -20.66738 -19.61334 1.000 48.68524 45 THR C O 1
ATOM 793 N N . GLU B 2 46 ? -15.15783 -21.98048 -19.66251 1.000 45.88590 46 GLU C N 1
ATOM 794 C CA . GLU B 2 46 ? -15.22168 -22.07159 -18.20360 1.000 42.20831 46 GLU C CA 1
ATOM 795 C C . GLU B 2 46 ? -14.09311 -22.92829 -17.62752 1.000 45.31793 46 GLU C C 1
ATOM 796 O O . GLU B 2 46 ? -13.65343 -22.69476 -16.49582 1.000 46.79864 46 GLU C O 1
ATOM 798 N N . ALA B 2 47 ? -13.62733 -23.93061 -18.36790 1.000 47.12086 47 ALA C N 1
ATOM 799 C CA . ALA B 2 47 ? -12.53855 -24.75898 -17.86272 1.000 44.84747 47 ALA C CA 1
ATOM 800 C C . ALA B 2 47 ? -11.22074 -23.99710 -17.88779 1.000 42.10496 47 ALA C C 1
ATOM 801 O O . ALA B 2 47 ? -10.38500 -24.15557 -16.99564 1.000 43.18803 47 ALA C O 1
ATOM 803 N N . GLU B 2 48 ? -11.02344 -23.17373 -18.91282 1.000 42.82040 48 GLU C N 1
ATOM 804 C CA . GLU B 2 48 ? -9.83784 -22.33110 -18.99171 1.000 44.50852 48 GLU C CA 1
ATOM 805 C C . GLU B 2 48 ? -9.79272 -21.35384 -17.82339 1.000 37.29487 48 GLU C C 1
ATOM 806 O O . GLU B 2 48 ? -8.73661 -21.14739 -17.21147 1.000 36.26043 48 GLU C O 1
ATOM 812 N N . LEU B 2 49 ? -10.93666 -20.75665 -17.48529 1.000 36.49350 49 LEU C N 1
ATOM 813 C CA . LEU B 2 49 ? -10.97743 -19.83616 -16.35447 1.000 36.31839 49 LEU C CA 1
ATOM 814 C C . LEU B 2 49 ? -10.70581 -20.56341 -15.05617 1.000 38.41958 49 LEU C C 1
ATOM 815 O O . LEU B 2 49 ? -10.00298 -20.04223 -14.18031 1.000 35.98235 49 LEU C O 1
ATOM 820 N N . GLN B 2 50 ? -11.25694 -21.77032 -14.91709 1.000 40.58922 50 GLN C N 1
ATOM 821 C CA . GLN B 2 50 ? -11.03451 -22.54832 -13.70600 1.000 42.43562 50 GLN C CA 1
ATOM 822 C C . GLN B 2 50 ? -9.55622 -22.87943 -13.52159 1.000 38.14673 50 GLN C C 1
ATOM 823 O O . GLN B 2 50 ? -9.03326 -22.81117 -12.40415 1.000 38.13177 50 GLN C O 1
ATOM 829 N N . ASP B 2 51 ? -8.86579 -23.25167 -14.60263 1.000 38.08469 51 ASP C N 1
ATOM 830 C CA . ASP B 2 51 ? -7.44646 -23.59257 -14.48784 1.000 34.97049 51 ASP C CA 1
ATOM 831 C C . ASP B 2 51 ? -6.62555 -22.37412 -14.09587 1.000 33.27226 51 ASP C C 1
ATOM 832 O O . ASP B 2 51 ? -5.65122 -22.48558 -13.33991 1.000 35.38724 51 ASP C O 1
ATOM 837 N N . MET B 2 52 ? -6.99756 -21.20726 -14.61667 1.000 29.68770 52 MET C N 1
ATOM 838 C CA . MET B 2 52 ? -6.35859 -19.95893 -14.21544 1.000 29.84010 52 MET C CA 1
ATOM 839 C C . MET B 2 52 ? -6.50039 -19.72395 -12.71921 1.000 37.79349 52 MET C C 1
ATOM 840 O O . MET B 2 52 ? -5.50508 -19.47702 -12.02230 1.000 39.64379 52 MET C O 1
ATOM 845 N N . ILE B 2 53 ? -7.72995 -19.81423 -12.19808 1.000 35.01663 53 ILE C N 1
ATOM 846 C CA . ILE B 2 53 ? -7.94037 -19.59801 -10.76774 1.000 38.19753 53 ILE C CA 1
ATOM 847 C C . ILE B 2 53 ? -7.17689 -20.63178 -9.94423 1.000 38.26110 53 ILE C C 1
ATOM 848 O O . ILE B 2 53 ? -6.51192 -20.29630 -8.95852 1.000 38.91168 53 ILE C O 1
ATOM 853 N N . ASN B 2 54 ? -7.25242 -21.90059 -10.33887 1.000 37.92320 54 ASN C N 1
ATOM 854 C CA . ASN B 2 54 ? -6.73402 -22.96803 -9.48980 1.000 42.29256 54 ASN C CA 1
ATOM 855 C C . ASN B 2 54 ? -5.22363 -22.88321 -9.33483 1.000 40.37661 54 ASN C C 1
ATOM 856 O O . ASN B 2 54 ? -4.68741 -23.25443 -8.28196 1.000 39.29058 54 ASN C O 1
ATOM 861 N N . GLU B 2 55 ? -4.52308 -22.36401 -10.34565 1.000 39.17413 55 GLU C N 1
ATOM 862 C CA . GLU B 2 55 ? -3.09285 -22.14338 -10.18804 1.000 39.77623 55 GLU C CA 1
ATOM 863 C C . GLU B 2 55 ? -2.77567 -21.04195 -9.18688 1.000 37.43530 55 GLU C C 1
ATOM 864 O O . GLU B 2 55 ? -1.65434 -20.99626 -8.68108 1.000 40.99618 55 GLU C O 1
ATOM 870 N N . VAL B 2 56 ? -3.74057 -20.18362 -8.87199 1.000 39.35756 56 VAL C N 1
ATOM 871 C CA . VAL B 2 56 ? -3.52858 -19.06787 -7.95065 1.000 41.30496 56 VAL C CA 1
ATOM 872 C C . VAL B 2 56 ? -4.22725 -19.25917 -6.60374 1.000 44.19954 56 VAL C C 1
ATOM 873 O O . VAL B 2 56 ? -3.79384 -18.64888 -5.60828 1.000 40.70903 56 VAL C O 1
ATOM 877 N N . ASP B 2 57 ? -5.25487 -20.10067 -6.52283 1.000 42.50232 57 ASP C N 1
ATOM 878 C CA . ASP B 2 57 ? -6.10351 -20.20192 -5.34026 1.000 47.34209 57 ASP C CA 1
ATOM 879 C C . ASP B 2 57 ? -5.44143 -21.09403 -4.30022 1.000 45.30480 57 ASP C C 1
ATOM 880 O O . ASP B 2 57 ? -5.72424 -22.28601 -4.20941 1.000 46.07491 57 ASP C O 1
ATOM 885 N N . ALA B 2 58 ? -4.58993 -20.49734 -3.46148 1.000 44.59828 58 ALA C N 1
ATOM 886 C CA . ALA B 2 58 ? -3.76902 -21.31381 -2.56836 1.000 47.85957 58 ALA C CA 1
ATOM 887 C C . ALA B 2 58 ? -4.57473 -21.92998 -1.42844 1.000 49.31476 58 ALA C C 1
ATOM 888 O O . ALA B 2 58 ? -4.13053 -22.91134 -0.82521 1.000 43.92137 58 ALA C O 1
ATOM 890 N N . ASP B 2 59 ? -5.73394 -21.37723 -1.08762 1.000 46.22446 59 ASP C N 1
ATOM 891 C CA . ASP B 2 59 ? -6.50856 -22.00364 -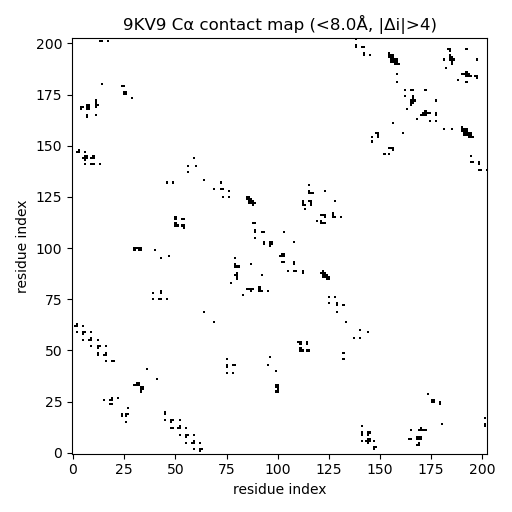0.02620 1.000 46.43611 59 ASP C CA 1
ATOM 892 C C . ASP B 2 59 ? -7.60293 -22.91011 -0.56569 1.000 47.78050 59 ASP C C 1
ATOM 893 O O . ASP B 2 59 ? -8.35657 -23.47980 0.22220 1.000 51.83914 59 ASP C O 1
ATOM 898 N N . GLY B 2 60 ? -7.70340 -23.05380 -1.88420 1.000 45.21944 60 GLY C N 1
ATOM 899 C CA . GLY B 2 60 ? -8.67517 -23.95359 -2.46646 1.000 44.36471 60 GLY C CA 1
ATOM 900 C C . GLY B 2 60 ? -10.11426 -23.58589 -2.20382 1.000 48.49491 60 GLY C C 1
ATOM 901 O O . GLY B 2 60 ? -10.99007 -24.45357 -2.27408 1.000 55.05412 60 GLY C O 1
ATOM 902 N N . ASN B 2 61 ? -10.39598 -22.32377 -1.89784 1.000 50.78984 61 ASN C N 1
ATOM 903 C CA . ASN B 2 61 ? -11.79116 -21.93485 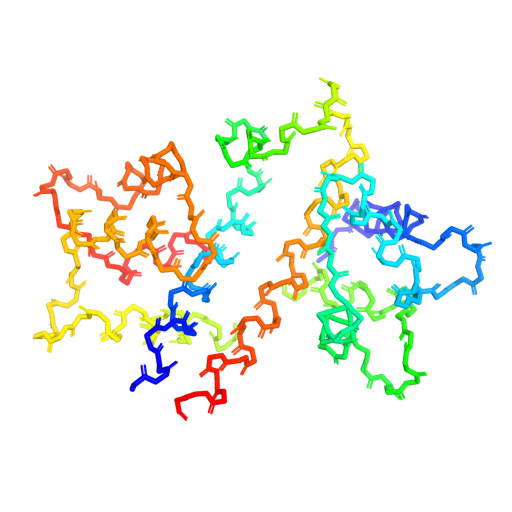-1.74466 1.000 46.76900 61 ASN C CA 1
ATOM 904 C C . ASN B 2 61 ? -12.46567 -21.61886 -3.07593 1.000 50.57516 61 ASN C C 1
ATOM 905 O O . ASN B 2 61 ? -13.68505 -21.42076 -3.10048 1.000 52.42080 61 ASN C O 1
ATOM 910 N N . GLY B 2 62 ? -11.71264 -21.57056 -4.17750 1.000 47.37570 62 GLY C N 1
ATOM 911 C CA . GLY B 2 62 ? -12.28515 -21.35213 -5.48791 1.000 45.76566 62 GLY C CA 1
ATOM 912 C C . GLY B 2 62 ? -12.28086 -19.91751 -5.96363 1.000 44.38812 62 GLY C C 1
ATOM 913 O O . GLY B 2 62 ? -12.71888 -19.65008 -7.08870 1.000 46.22923 62 GLY C O 1
ATOM 914 N N . THR B 2 63 ? -11.83487 -18.98229 -5.13928 1.000 45.38490 63 THR C N 1
ATOM 915 C CA . THR B 2 63 ? -11.71096 -17.59633 -5.54227 1.000 46.20819 63 THR C CA 1
ATOM 916 C C . THR B 2 63 ? -10.31231 -17.12111 -5.17993 1.000 42.28973 63 THR C C 1
ATOM 917 O O . THR B 2 63 ? -9.53443 -17.83834 -4.54938 1.000 44.22008 63 THR C O 1
ATOM 921 N N . ILE B 2 64 ? -9.98953 -15.90640 -5.60664 1.000 39.42054 64 ILE C N 1
ATOM 922 C CA . ILE B 2 64 ? -8.67834 -15.30922 -5.39799 1.000 39.95690 64 ILE C CA 1
ATOM 923 C C . ILE B 2 64 ? -8.87061 -14.07491 -4.53185 1.000 40.69382 64 ILE C C 1
ATOM 924 O O . ILE B 2 64 ? -9.47959 -13.10223 -4.98335 1.000 41.18385 64 ILE C O 1
ATOM 929 N N . ASP B 2 65 ? -8.33233 -14.08286 -3.31353 1.000 40.57251 65 ASP C N 1
ATOM 930 C CA . ASP B 2 65 ? -8.29852 -12.84430 -2.54481 1.000 39.19486 65 ASP C CA 1
ATOM 931 C C . ASP B 2 65 ? -7.00230 -12.08239 -2.83377 1.000 38.30186 65 ASP C C 1
ATOM 932 O O . ASP B 2 65 ? -6.11187 -12.56089 -3.53824 1.000 39.48342 65 ASP C O 1
ATOM 937 N N . PHE B 2 66 ? -6.89142 -10.88056 -2.27915 1.000 35.46155 66 PHE C N 1
ATOM 938 C CA . PHE B 2 66 ? -5.72159 -10.05856 -2.58785 1.000 42.09257 66 PHE C CA 1
ATOM 939 C C . PHE B 2 66 ? -4.39134 -10.66284 -2.15055 1.000 37.06312 66 PHE C C 1
ATOM 940 O O . PHE B 2 66 ? -3.42671 -10.56320 -2.92509 1.000 42.03224 66 PHE C O 1
ATOM 948 N N . PRO B 2 67 ? -4.24470 -11.26495 -0.96651 1.000 39.24508 67 PRO C N 1
ATOM 949 C CA . PRO B 2 67 ? -2.95320 -11.90566 -0.65229 1.000 39.36226 67 PRO C CA 1
ATOM 950 C C . PRO B 2 67 ? -2.57357 -13.02180 -1.61610 1.000 38.10865 67 PRO C C 1
ATOM 951 O O . PRO B 2 67 ? -1.38171 -13.20155 -1.90901 1.000 37.31752 67 PRO C O 1
ATOM 955 N N . GLU B 2 68 ? -3.54904 -13.77607 -2.12327 1.000 38.30264 68 GLU C N 1
ATOM 956 C CA . GLU B 2 68 ? -3.24607 -14.78806 -3.13226 1.000 41.30567 68 GLU C CA 1
ATOM 957 C C . GLU B 2 68 ? -2.81768 -14.13411 -4.44345 1.000 39.04628 68 GLU C C 1
ATOM 958 O O . GLU B 2 68 ? -1.83125 -14.54668 -5.06813 1.000 39.42979 68 GLU C O 1
ATOM 964 N N . PHE B 2 69 ? -3.56813 -13.12218 -4.86609 1.000 39.47330 69 PHE C N 1
ATOM 965 C CA . PHE B 2 69 ? -3.24054 -12.33057 -6.04531 1.000 37.15372 69 PHE C CA 1
ATOM 966 C C . PHE B 2 69 ? -1.84252 -11.73463 -5.93534 1.000 39.38345 69 PHE C C 1
ATOM 967 O O . PHE B 2 69 ? -1.03926 -11.82145 -6.87199 1.000 39.06490 69 PHE C O 1
ATOM 975 N N . LEU B 2 70 ? -1.53019 -11.13447 -4.78472 1.000 39.99065 70 LEU C N 1
ATOM 976 C CA . LEU B 2 70 ? -0.21308 -10.54695 -4.58175 1.000 37.01931 70 LEU C CA 1
ATOM 977 C C . LEU B 2 70 ? 0.86839 -11.61983 -4.56500 1.000 39.48517 70 LEU C C 1
ATOM 978 O O . LEU B 2 70 ? 1.95368 -11.41904 -5.11331 1.000 42.09421 70 LEU C O 1
ATOM 983 N N . THR B 2 71 ? 0.59204 -12.76967 -3.94337 1.000 41.23381 71 THR C N 1
ATOM 984 C CA . THR B 2 71 ? 1.56969 -13.86057 -3.93535 1.000 39.05690 71 THR C CA 1
ATOM 985 C C . THR B 2 71 ? 1.94864 -14.27224 -5.35521 1.000 39.61481 71 THR C C 1
ATOM 986 O O . THR B 2 71 ? 3.12826 -14.46201 -5.67103 1.000 34.23934 71 THR C O 1
ATOM 990 N N . MET B 2 72 ? 0.94796 -14.43604 -6.22084 1.000 37.16224 72 MET C N 1
ATOM 991 C CA . MET B 2 72 ? 1.20880 -14.86707 -7.58903 1.000 42.67497 72 MET C CA 1
ATOM 992 C C . MET B 2 72 ? 1.88990 -13.76390 -8.39311 1.000 39.92033 72 MET C C 1
ATOM 993 O O . MET B 2 72 ? 2.79904 -14.02893 -9.18727 1.000 43.23705 72 MET C O 1
ATOM 998 N N . MET B 2 73 ? 1.49640 -12.52042 -8.16652 1.000 39.83134 73 MET C N 1
ATOM 999 C CA . MET B 2 73 ? 2.05808 -11.41411 -8.91853 1.000 41.53807 73 MET C CA 1
ATOM 1000 C C . MET B 2 73 ? 3.44862 -11.04642 -8.43195 1.000 43.96617 73 MET C C 1
ATOM 1001 O O . MET B 2 73 ? 4.18731 -10.37310 -9.15597 1.000 40.94749 73 MET C O 1
ATOM 1006 N N . ALA B 2 74 ? 3.82153 -11.47446 -7.22962 1.000 41.75270 74 ALA C N 1
ATOM 1007 C CA . ALA B 2 74 ? 5.17644 -11.27904 -6.73961 1.000 49.45378 74 ALA C CA 1
ATOM 1008 C C . ALA B 2 74 ? 6.09699 -12.44779 -7.05971 1.000 46.68690 74 ALA C C 1
ATOM 1009 O O . ALA B 2 74 ? 7.31739 -12.29168 -6.97078 1.000 55.89213 74 ALA C O 1
ATOM 1011 N N . ARG B 2 75 ? 5.54863 -13.60384 -7.42038 1.000 45.76343 75 ARG C N 1
ATOM 1012 C CA . ARG B 2 75 ? 6.34667 -14.79489 -7.69054 1.000 46.55928 75 ARG C CA 1
ATOM 1013 C C . ARG B 2 75 ? 7.33988 -14.55484 -8.83395 1.000 59.32801 75 ARG C C 1
ATOM 1014 O O . ARG B 2 75 ? 7.15740 -13.65152 -9.66019 1.000 55.52722 75 ARG C O 1
ATOM 1016 N N . THR B 2 80 ? 13.01020 -19.65892 -9.44863 1.000 71.89644 80 THR C N 1
ATOM 1017 C CA . THR B 2 80 ? 12.56010 -20.83837 -8.71345 1.000 73.80174 80 THR C CA 1
ATOM 1018 C C . THR B 2 80 ? 12.01412 -21.89380 -9.66867 1.000 74.11763 80 THR C C 1
ATOM 1019 O O . THR B 2 80 ? 10.91164 -21.73521 -10.20143 1.000 75.84399 80 THR C O 1
ATOM 1021 N N . ASP B 2 81 ? 12.76872 -22.98467 -9.84247 1.000 72.33306 81 ASP C N 1
ATOM 1022 C CA . ASP B 2 81 ? 12.53279 -23.91141 -10.94266 1.000 65.84802 81 ASP C CA 1
ATOM 1023 C C . ASP B 2 81 ? 12.36476 -23.06696 -12.19412 1.000 63.04189 81 ASP C C 1
ATOM 1024 O O . ASP B 2 81 ? 13.32346 -22.41236 -12.61771 1.000 69.27878 81 ASP C O 1
ATOM 1026 N N . SER B 2 82 ? 11.15280 -23.03588 -12.75364 1.000 59.05305 82 SER C N 1
ATOM 1027 C CA . SER B 2 82 ? 10.76726 -22.10181 -13.81063 1.000 55.17490 82 SER C CA 1
ATOM 1028 C C . SER B 2 82 ? 11.82043 -21.99061 -14.90698 1.000 50.73952 82 SER C C 1
ATOM 1029 O O . SER B 2 82 ? 11.59973 -22.43734 -16.03641 1.000 45.06417 82 SER C O 1
ATOM 1031 N N . GLU B 2 83 ? 12.96073 -21.37154 -14.58263 1.000 50.39756 83 GLU C N 1
ATOM 1032 C CA . GLU B 2 83 ? 14.09356 -21.35325 -15.50196 1.000 50.18115 83 GLU C CA 1
ATOM 1033 C C . GLU B 2 83 ? 14.36107 -22.74393 -16.05960 1.000 45.90204 83 GLU C C 1
ATOM 1034 O O . GLU B 2 83 ? 14.51303 -22.92211 -17.27298 1.000 44.00516 83 GLU C O 1
ATOM 1036 N N . GLU B 2 84 ? 14.37627 -23.75353 -15.18872 1.000 45.41138 84 GLU C N 1
ATOM 1037 C CA . GLU B 2 84 ? 14.66935 -25.10501 -15.65195 1.000 45.15019 84 GLU C CA 1
ATOM 1038 C C . GLU B 2 84 ? 13.54183 -25.64575 -16.52074 1.000 45.22968 84 GLU C C 1
ATOM 1039 O O . GLU B 2 84 ? 13.79984 -26.27730 -17.55215 1.000 44.51945 84 GLU C O 1
ATOM 1041 N N . GLU B 2 85 ? 12.28275 -25.40753 -16.13265 1.000 40.86606 85 GLU C N 1
ATOM 1042 C CA . GLU B 2 85 ? 11.17790 -25.89774 -16.95304 1.000 44.65595 85 GLU C CA 1
ATOM 1043 C C . GLU B 2 85 ? 11.17720 -25.23361 -18.32661 1.000 39.04293 85 GLU C C 1
ATOM 1044 O O . GLU B 2 85 ? 10.93363 -25.89694 -19.33983 1.000 36.72812 85 GLU C O 1
ATOM 1050 N N . ILE B 2 86 ? 11.43801 -23.92434 -18.38690 1.000 36.88737 86 ILE C N 1
ATOM 1051 C CA . ILE B 2 86 ? 11.47295 -23.27582 -19.69542 1.000 38.82979 86 ILE C CA 1
ATOM 1052 C C . ILE B 2 86 ? 12.64004 -23.81231 -20.51740 1.000 39.10228 86 ILE C C 1
ATOM 1053 O O . ILE B 2 86 ? 12.51057 -24.03689 -21.72559 1.000 35.90854 86 ILE C O 1
ATOM 1058 N N . ARG B 2 87 ? 13.78676 -24.06541 -19.87350 1.000 39.13320 87 ARG C N 1
ATOM 1059 C CA . ARG B 2 87 ? 14.85917 -24.77497 -20.56604 1.000 42.25091 87 ARG C CA 1
ATOM 1060 C C . ARG B 2 87 ? 14.37484 -26.12484 -21.06820 1.000 36.17284 87 ARG C C 1
ATOM 1061 O O . ARG B 2 87 ? 14.59707 -26.47999 -22.23024 1.000 42.62340 87 ARG C O 1
ATOM 1069 N N . GLU B 2 88 ? 13.67349 -26.88254 -20.21690 1.000 41.24232 88 GLU C N 1
ATOM 1070 C CA . GLU B 2 88 ? 13.20429 -28.20537 -20.63237 1.000 40.95583 88 GLU C CA 1
ATOM 1071 C C . GLU B 2 88 ? 12.22575 -28.11933 -21.79858 1.000 41.69365 88 GLU C C 1
ATOM 1072 O O . GLU B 2 88 ? 12.18082 -29.02730 -22.63424 1.000 40.00496 88 GLU C O 1
ATOM 1074 N N . ALA B 2 89 ? 11.44660 -27.03627 -21.88850 1.000 38.49773 89 ALA C N 1
ATOM 1075 C CA . ALA B 2 89 ? 10.54860 -26.88338 -23.02952 1.000 34.83851 89 ALA C CA 1
ATOM 1076 C C . ALA B 2 89 ? 11.33195 -26.61081 -24.30885 1.000 38.00433 89 ALA C C 1
ATOM 1077 O O . ALA B 2 89 ? 11.02001 -27.16940 -25.36803 1.000 36.17187 89 ALA C O 1
ATOM 1079 N N . PHE B 2 90 ? 12.34571 -25.74274 -24.23902 1.000 33.14532 90 PHE C N 1
ATOM 1080 C CA . PHE B 2 90 ? 13.22107 -25.57009 -25.39452 1.000 39.44503 90 PHE C CA 1
ATOM 1081 C C . PHE B 2 90 ? 13.91271 -26.88153 -25.76030 1.000 40.23715 90 PHE C C 1
ATOM 1082 O O . PHE B 2 90 ? 14.05742 -27.19972 -26.94332 1.000 43.99518 90 PHE C O 1
ATOM 1090 N N . ARG B 2 91 ? 14.31846 -27.67478 -24.76205 1.000 40.32052 91 ARG C N 1
ATOM 1091 C CA . ARG B 2 91 ? 15.03839 -28.90770 -25.08104 1.000 41.92041 91 ARG C CA 1
ATOM 1092 C C . ARG B 2 91 ? 14.17646 -29.89650 -25.84716 1.000 43.74191 91 ARG C C 1
ATOM 1093 O O . ARG B 2 91 ? 14.72111 -30.79236 -26.49875 1.000 50.55272 91 ARG C O 1
ATOM 1101 N N . VAL B 2 92 ? 12.85105 -29.73685 -25.80109 1.000 43.76190 92 VAL C N 1
ATOM 1102 C CA . VAL B 2 92 ? 11.95215 -30.56864 -26.59301 1.000 39.87207 92 VAL C CA 1
ATOM 1103 C C . VAL B 2 92 ? 12.23325 -30.38807 -28.07700 1.000 44.45260 92 VAL C C 1
ATOM 1104 O O . VAL B 2 92 ? 12.12917 -31.33824 -28.86058 1.000 47.98066 92 VAL C O 1
ATOM 1108 N N . PHE B 2 93 ? 12.59389 -29.17900 -28.49351 1.000 47.15828 93 PHE C N 1
ATOM 1109 C CA . PHE B 2 93 ? 12.87388 -28.90931 -29.89732 1.000 48.90360 93 PHE C CA 1
ATOM 1110 C C . PHE B 2 93 ? 14.36219 -28.93597 -30.22443 1.000 47.28276 93 PHE C C 1
ATOM 1111 O O . PHE B 2 93 ? 14.72030 -28.85918 -31.40231 1.000 50.01519 93 PHE C O 1
ATOM 1119 N N . ASP B 2 94 ? 15.22859 -29.04394 -29.21397 1.000 46.49029 94 ASP C N 1
ATOM 1120 C CA . ASP B 2 94 ? 16.67087 -29.22353 -29.40634 1.000 47.03797 94 ASP C CA 1
ATOM 1121 C C . ASP B 2 94 ? 16.95627 -30.72387 -29.54365 1.000 53.99438 94 ASP C C 1
ATOM 1122 O O . ASP B 2 94 ? 17.52197 -31.37339 -28.65999 1.000 50.77796 94 ASP C O 1
ATOM 1127 N N . LYS B 2 95 ? 16.54291 -31.27649 -30.69054 1.000 50.90601 95 LYS C N 1
ATOM 1128 C CA . LYS B 2 95 ? 16.58145 -32.72694 -30.88450 1.000 51.89641 95 LYS C CA 1
ATOM 1129 C C . LYS B 2 95 ? 18.00224 -33.27634 -30.81807 1.000 61.80138 95 LYS C C 1
ATOM 1130 O O . LYS B 2 95 ? 18.23803 -34.34924 -30.24694 1.000 57.75410 95 LYS C O 1
ATOM 1132 N N . ASP B 2 96 ? 18.95630 -32.57772 -31.41725 1.000 55.36581 96 ASP C N 1
ATOM 1133 C CA . ASP B 2 96 ? 20.33746 -33.01963 -31.40365 1.000 55.84709 96 ASP C CA 1
ATOM 1134 C C . ASP B 2 96 ? 21.09304 -32.51345 -30.18971 1.000 60.07670 96 ASP C C 1
ATOM 1135 O O . ASP B 2 96 ? 22.30467 -32.74105 -30.09232 1.000 53.32554 96 ASP C O 1
ATOM 1140 N N . GLY B 2 97 ? 20.41563 -31.81007 -29.28895 1.000 54.68047 97 GLY C N 1
ATOM 1141 C CA . GLY B 2 97 ? 21.09299 -31.18446 -28.17597 1.000 51.63633 97 GLY C CA 1
ATOM 1142 C C . GLY B 2 97 ? 22.09261 -30.13150 -28.60555 1.000 56.15637 97 GLY C C 1
ATOM 1143 O O . GLY B 2 97 ? 23.18506 -30.06797 -28.03149 1.000 63.04768 97 GLY C O 1
ATOM 1144 N N . ASN B 2 98 ? 21.73973 -29.30847 -29.61232 1.000 57.16346 98 ASN C N 1
ATOM 1145 C CA . ASN B 2 98 ? 22.62603 -28.21131 -30.00804 1.000 57.75928 98 ASN C CA 1
ATOM 1146 C C . ASN B 2 98 ? 22.98584 -27.33335 -28.81394 1.000 55.08430 98 ASN C C 1
ATOM 1147 O O . ASN B 2 98 ? 24.10541 -26.81645 -28.73522 1.000 49.00330 98 ASN C O 1
ATOM 1152 N N . GLY B 2 99 ? 22.05424 -27.16392 -27.87315 1.000 49.53685 99 GLY C N 1
ATOM 1153 C CA . GLY B 2 99 ? 21.96628 -25.92008 -27.14109 1.000 41.58175 99 GLY C CA 1
ATOM 1154 C C . GLY B 2 99 ? 21.39897 -24.79051 -27.97405 1.000 45.32226 99 GLY C C 1
ATOM 1155 O O . GLY B 2 99 ? 21.23309 -23.67230 -27.46668 1.000 44.59009 99 GLY C O 1
ATOM 1156 N N . TYR B 2 100 ? 21.07981 -25.06076 -29.23735 1.000 46.44860 100 TYR C N 1
ATOM 1157 C CA . TYR B 2 100 ? 20.68692 -24.06365 -30.21921 1.000 46.43101 100 TYR C CA 1
ATOM 1158 C C . TYR B 2 100 ? 19.44811 -24.51883 -30.96239 1.000 47.07411 100 TYR C C 1
ATOM 1159 O O . TYR B 2 100 ? 19.29671 -25.69993 -31.27432 1.000 49.99487 100 TYR C O 1
ATOM 1168 N N . ILE B 2 101 ? 18.57146 -23.57395 -31.25858 1.000 38.37126 101 ILE C N 1
ATOM 1169 C CA . ILE B 2 101 ? 17.45702 -23.79503 -32.16048 1.000 38.87771 101 ILE C CA 1
ATOM 1170 C C . ILE B 2 101 ? 17.57842 -22.76008 -33.26140 1.000 39.08833 101 ILE C C 1
ATOM 1171 O O . ILE B 2 101 ? 17.83137 -21.58252 -32.98061 1.000 39.76171 101 ILE C O 1
ATOM 1173 N N . SER B 2 102 ? 17.42431 -23.20546 -34.50394 1.000 41.48662 102 SER C N 1
ATOM 1174 C CA . SER B 2 102 ? 17.4016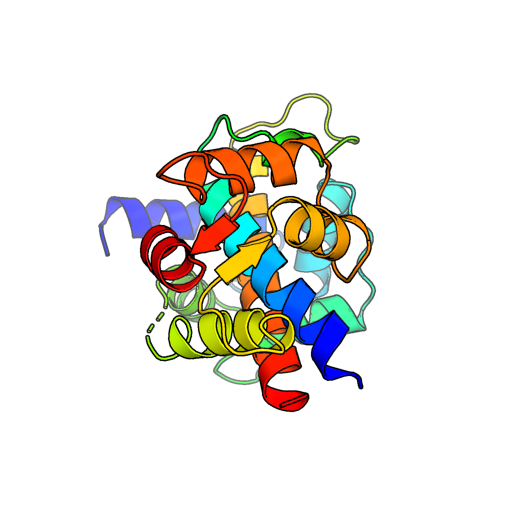3 -22.31608 -35.66145 1.000 40.94124 102 SER C CA 1
ATOM 1175 C C . SER B 2 102 ? 16.35293 -21.21517 -35.52546 1.000 42.23651 102 SER C C 1
ATOM 1176 O O . SER B 2 102 ? 15.23933 -21.45696 -35.05556 1.000 37.94926 102 SER C O 1
ATOM 1179 N N . ALA B 2 103 ? 16.69797 -19.99321 -35.96373 1.000 40.68381 103 ALA C N 1
ATOM 1180 C CA . ALA B 2 103 ? 15.68142 -18.93817 -36.02416 1.000 38.78443 103 ALA C CA 1
ATOM 1181 C C . ALA B 2 103 ? 14.51789 -19.36163 -36.90348 1.000 41.75463 103 ALA C C 1
ATOM 1182 O O . ALA B 2 103 ? 13.35061 -19.07712 -36.59379 1.000 40.33351 103 ALA C O 1
ATOM 1184 N N . ALA B 2 104 ? 14.81481 -20.06409 -37.99842 1.000 42.08455 104 ALA C N 1
ATOM 1185 C CA . ALA B 2 104 ? 13.75165 -20.56628 -38.85842 1.000 41.44353 104 ALA C CA 1
ATOM 1186 C C . ALA B 2 104 ? 12.89669 -21.58856 -38.12124 1.000 39.85182 104 ALA C C 1
ATOM 1187 O O . ALA B 2 104 ? 11.66548 -21.51702 -38.14705 1.000 42.01543 104 ALA C O 1
ATOM 1189 N N . GLU B 2 105 ? 13.53200 -22.55533 -37.45561 1.000 38.80899 105 GLU C N 1
ATOM 1190 C CA . GLU B 2 105 ? 12.74988 -23.54926 -36.72652 1.000 37.29355 105 GLU C CA 1
ATOM 1191 C C . GLU B 2 105 ? 11.99081 -22.91561 -35.56659 1.000 41.57908 105 GLU C C 1
ATOM 1192 O O . GLU B 2 105 ? 10.85755 -23.31468 -35.27163 1.000 42.88712 105 GLU C O 1
ATOM 1194 N N . LEU B 2 106 ? 12.57681 -21.90747 -34.92214 1.000 42.24511 106 LEU C N 1
ATOM 1195 C CA . LEU B 2 106 ? 11.89315 -21.23769 -33.82130 1.000 40.15515 106 LEU C CA 1
ATOM 1196 C C . LEU B 2 106 ? 10.67173 -20.47010 -34.31618 1.000 41.21025 106 LEU C C 1
ATOM 1197 O O . LEU B 2 106 ? 9.60510 -20.51808 -33.69403 1.000 40.25494 106 LEU C O 1
ATOM 1202 N N . ARG B 2 107 ? 10.80465 -19.75995 -35.43762 1.000 40.15966 107 ARG C N 1
ATOM 1203 C CA . ARG B 2 107 ? 9.65988 -19.03987 -35.98301 1.000 42.97410 107 ARG C CA 1
ATOM 1204 C C . ARG B 2 107 ? 8.53066 -20.00133 -36.31432 1.000 44.34420 107 ARG C C 1
ATOM 1205 O O . ARG B 2 107 ? 7.36018 -19.72468 -36.02318 1.000 45.55239 107 ARG C O 1
ATOM 1213 N N . HIS B 2 108 ? 8.87700 -21.15064 -36.89496 1.000 42.35222 108 HIS C N 1
ATOM 1214 C CA . HIS B 2 108 ? 7.89086 -22.15852 -37.26564 1.000 44.89005 108 HIS C CA 1
ATOM 1215 C C . HIS B 2 108 ? 7.11257 -22.64880 -36.04988 1.000 44.91971 108 HIS C C 1
ATOM 1216 O O . HIS B 2 108 ? 5.87501 -22.71170 -36.06585 1.000 38.44372 108 HIS C O 1
ATOM 1223 N N . VAL B 2 109 ? 7.83175 -23.01423 -34.98871 1.000 40.93227 109 VAL C N 1
ATOM 1224 C CA . VAL B 2 109 ? 7.18970 -23.55604 -33.79902 1.000 43.16494 109 VAL C CA 1
ATOM 1225 C C . VAL B 2 109 ? 6.37823 -22.48432 -33.08915 1.000 42.57301 109 VAL C C 1
ATOM 1226 O O . VAL B 2 109 ? 5.23340 -22.72404 -32.66993 1.000 42.43048 109 VAL C O 1
ATOM 1230 N N . MET B 2 110 ? 6.95571 -21.28918 -32.94181 1.000 38.67716 110 MET C N 1
ATOM 1231 C CA . MET B 2 110 ? 6.27193 -20.19726 -32.25517 1.000 40.25909 110 MET C CA 1
ATOM 1232 C C . MET B 2 110 ? 4.99870 -19.77192 -32.98225 1.000 39.92317 110 MET C C 1
ATOM 1233 O O . MET B 2 110 ? 3.99168 -19.44413 -32.34489 1.000 34.55778 110 MET C O 1
ATOM 1238 N N . THR B 2 111 ? 5.03519 -19.74288 -34.30914 1.000 36.31054 111 THR C N 1
ATOM 1239 C CA . THR B 2 111 ? 3.90665 -19.22529 -35.07390 1.000 36.51746 111 THR C CA 1
ATOM 1240 C C . THR B 2 111 ? 2.79665 -20.25713 -35.22502 1.000 42.50005 111 THR C C 1
ATOM 1241 O O . THR B 2 111 ? 1.61525 -19.91091 -35.14766 1.000 45.54138 111 THR C O 1
ATOM 1245 N N . ASN B 2 112 ? 3.14578 -21.52640 -35.42068 1.000 41.47773 112 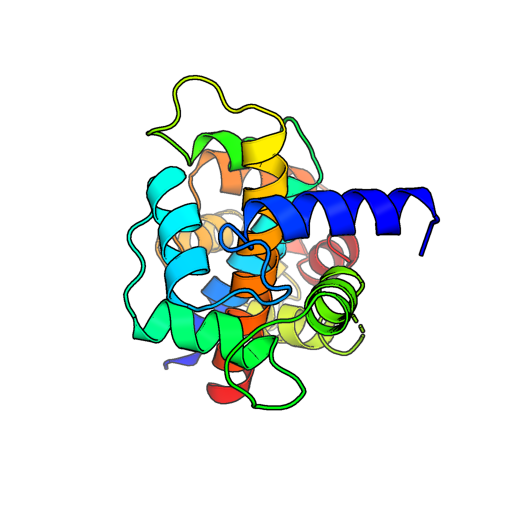ASN C N 1
ATOM 1246 C CA . ASN B 2 112 ? 2.16414 -22.51593 -35.83427 1.000 44.28260 112 ASN C CA 1
ATOM 1247 C C . ASN B 2 112 ? 1.71497 -23.46472 -34.73375 1.000 47.17575 112 ASN C C 1
ATOM 1248 O O . ASN B 2 112 ? 0.72227 -24.16901 -34.93085 1.000 47.37106 112 ASN C O 1
ATOM 1253 N N . LEU B 2 113 ? 2.39974 -23.50867 -33.59184 1.000 43.63889 113 LEU C N 1
ATOM 1254 C CA . LEU B 2 113 ? 2.02502 -24.40083 -32.50393 1.000 41.61228 113 LEU C CA 1
ATOM 1255 C C . LEU B 2 113 ? 1.47352 -23.59115 -31.34016 1.000 45.55920 113 LEU C C 1
ATOM 1256 O O . LEU B 2 113 ? 1.63283 -22.37022 -31.27463 1.000 41.21573 113 LEU C O 1
ATOM 1261 N N . GLY B 2 114 ? 0.79502 -24.29117 -30.43326 1.000 45.19301 114 GLY C N 1
ATOM 1262 C CA . GLY B 2 114 ? 0.29883 -23.71375 -29.19526 1.000 44.40409 114 GLY C CA 1
ATOM 1263 C C . GLY B 2 114 ? -0.42846 -22.38394 -29.27448 1.000 47.35756 114 GLY C C 1
ATOM 1264 O O . GLY B 2 114 ? -1.49261 -22.28918 -29.89300 1.000 48.89657 114 GLY C O 1
ATOM 1265 N N . GLU B 2 115 ? 0.13606 -21.34652 -28.63848 1.000 43.16597 115 GLU C N 1
ATOM 1266 C CA . GLU B 2 115 ? -0.53496 -20.05392 -28.53604 1.000 46.44841 115 GLU C CA 1
ATOM 1267 C C . GLU B 2 115 ? -0.50390 -19.25252 -29.83048 1.000 44.37909 115 GLU C C 1
ATOM 1268 O O . GLU B 2 115 ? -1.26222 -18.28625 -29.95199 1.000 51.71934 115 GLU C O 1
ATOM 1274 N N . LYS B 2 116 ? 0.33440 -19.63144 -30.79120 1.000 44.85691 116 LYS C N 1
ATOM 1275 C CA . LYS B 2 116 ? 0.45586 -18.93326 -32.06743 1.000 42.44711 116 LYS C CA 1
ATOM 1276 C C . LYS B 2 116 ? 0.82341 -17.46709 -31.89328 1.000 40.62208 116 LYS C C 1
ATOM 1277 O O . LYS B 2 116 ? -0.03722 -16.58641 -32.00444 1.000 42.23102 116 LYS C O 1
ATOM 1279 N N . LEU B 2 117 ? 2.10256 -17.19289 -31.64217 1.000 38.61411 117 LEU C N 1
ATOM 1280 C CA . LEU B 2 117 ? 2.57840 -15.82060 -31.66847 1.000 32.95794 117 LEU C CA 1
ATOM 1281 C C . LEU B 2 117 ? 2.46902 -15.24522 -33.07527 1.000 33.76432 117 LEU C C 1
ATOM 1282 O O . LEU B 2 117 ? 2.49980 -15.96637 -34.07313 1.000 33.10317 117 LEU C O 1
ATOM 1287 N N . THR B 2 118 ? 2.38022 -13.92402 -33.14623 1.000 33.21394 118 THR C N 1
ATOM 1288 C CA . THR B 2 118 ? 2.38940 -13.25600 -34.43654 1.000 37.77936 118 THR C CA 1
ATOM 1289 C C . THR B 2 118 ? 3.79905 -13.25149 -35.00512 1.000 40.48744 118 THR C C 1
ATOM 1290 O O . THR B 2 118 ? 4.78033 -13.47389 -34.29152 1.000 35.55984 118 THR C O 1
ATOM 1294 N N . ASP B 2 119 ? 3.90051 -12.97876 -36.30574 1.000 40.36612 119 ASP C N 1
ATOM 1295 C CA . ASP B 2 119 ? 5.23014 -12.87326 -36.89294 1.000 41.29395 119 ASP C CA 1
ATOM 1296 C C . ASP B 2 119 ? 5.99627 -11.68449 -36.31934 1.000 41.71375 119 ASP C C 1
ATOM 1297 O O . ASP B 2 119 ? 7.22957 -11.72636 -36.23242 1.000 38.75628 119 ASP C O 1
ATOM 1302 N N . GLU B 2 120 ? 5.29460 -10.63271 -35.88895 1.000 39.20136 120 GLU C N 1
ATOM 1303 C CA . GLU B 2 120 ? 6.00148 -9.47966 -35.33738 1.000 40.60725 120 GLU C CA 1
ATOM 1304 C C . GLU B 2 120 ? 6.50969 -9.77518 -33.92782 1.000 38.73618 120 GLU C C 1
ATOM 1305 O O . GLU B 2 120 ? 7.59644 -9.31911 -33.54458 1.000 35.66513 120 GLU C O 1
ATOM 1311 N N . GLU B 2 121 ? 5.74942 -10.55924 -33.15665 1.000 33.45697 121 GLU C N 1
ATOM 1312 C CA . GLU B 2 121 ? 6.25280 -11.06427 -31.87864 1.000 37.26719 121 GLU C CA 1
ATOM 1313 C C . GLU B 2 121 ? 7.49513 -11.92269 -32.07946 1.000 38.57515 121 GLU C C 1
ATOM 1314 O O . GLU B 2 121 ? 8.48473 -11.78794 -31.35030 1.000 35.89967 121 GLU C O 1
ATOM 1320 N N . VAL B 2 122 ? 7.45423 -12.83188 -33.05048 1.000 32.66438 122 VAL C N 1
ATOM 1321 C CA . VAL B 2 122 ? 8.59723 -13.70587 -33.26055 1.000 34.19860 122 VAL C CA 1
ATOM 1322 C C . VAL B 2 122 ? 9.81588 -12.89907 -33.68540 1.000 35.77298 122 VAL C C 1
ATOM 1323 O O . VAL B 2 122 ? 10.93547 -13.16171 -33.22851 1.000 37.02088 122 VAL C O 1
ATOM 1327 N N . ASP B 2 123 ? 9.61436 -11.89533 -34.54699 1.000 37.91779 123 ASP C N 1
ATOM 1328 C CA . ASP B 2 123 ? 10.68756 -10.95948 -34.89718 1.000 39.84303 123 ASP C CA 1
ATOM 1329 C C . ASP B 2 123 ? 11.36917 -10.39761 -33.65604 1.000 36.14141 123 ASP C C 1
ATOM 1330 O O . ASP B 2 123 ? 12.59976 -10.36964 -33.55585 1.000 36.04600 123 ASP C O 1
ATOM 1335 N N . GLU B 2 124 ? 10.56897 -9.89428 -32.72463 1.000 34.89898 124 GLU C N 1
ATOM 1336 C CA . GLU B 2 124 ? 11.10186 -9.28219 -31.51480 1.000 37.00780 124 GLU C CA 1
ATOM 1337 C C . GLU B 2 124 ? 11.87297 -10.30432 -30.70006 1.000 34.96359 124 GLU C C 1
ATOM 1338 O O . GLU B 2 124 ? 12.95316 -10.02138 -30.16358 1.000 32.28284 124 GLU C O 1
ATOM 1344 N N . MET B 2 125 ? 11.31723 -11.50675 -30.60758 1.000 32.70562 125 MET C N 1
ATOM 1345 C CA . MET B 2 125 ? 11.94567 -12.59749 -29.88383 1.000 37.18091 125 MET C CA 1
ATOM 1346 C C . MET B 2 125 ? 13.31597 -12.92386 -30.45574 1.000 40.57865 125 MET C C 1
ATOM 1347 O O . MET B 2 125 ? 14.30209 -13.08179 -29.71630 1.000 36.06835 125 MET C O 1
ATOM 1352 N N . ILE B 2 126 ? 13.38339 -13.05770 -31.78063 1.000 35.24248 126 ILE C N 1
ATOM 1353 C CA . ILE B 2 126 ? 14.60525 -13.50898 -32.42388 1.000 36.77479 126 ILE C CA 1
ATOM 1354 C C . ILE B 2 126 ? 15.65168 -12.40937 -32.39820 1.000 35.40229 126 ILE C C 1
ATOM 1355 O O . ILE B 2 126 ? 16.82531 -12.67066 -32.12387 1.000 35.67081 126 ILE C O 1
ATOM 1360 N N . ARG B 2 127 ? 15.23718 -11.15785 -32.64314 1.000 38.07166 127 ARG C N 1
ATOM 1361 C CA . ARG B 2 127 ? 16.16584 -10.03287 -32.55459 1.000 37.08163 127 ARG C CA 1
ATOM 1362 C C . ARG B 2 127 ? 16.82543 -9.96721 -31.18393 1.000 43.23503 127 ARG C C 1
ATOM 1363 O O . ARG B 2 127 ? 18.03769 -9.73218 -31.07639 1.000 38.70443 127 ARG C O 1
ATOM 1365 N N . GLU B 2 128 ? 16.04607 -10.16478 -30.11970 1.000 35.86472 128 GLU C N 1
ATOM 1366 C CA . GLU B 2 128 ? 16.64178 -10.13359 -28.79234 1.000 35.24230 128 GLU C CA 1
ATOM 1367 C C . GLU B 2 128 ? 17.44253 -11.39180 -28.48815 1.000 37.70073 128 GLU C C 1
ATOM 1368 O O . GLU B 2 128 ? 18.45141 -11.31578 -27.78070 1.000 42.53853 128 GLU C O 1
ATOM 1374 N N . ALA B 2 129 ? 17.02807 -12.54941 -29.00615 1.000 38.13622 129 ALA C N 1
ATOM 1375 C CA . ALA B 2 129 ? 17.64624 -13.80252 -28.57865 1.000 41.82432 129 ALA C CA 1
ATOM 1376 C C . ALA B 2 129 ? 18.91792 -14.10577 -29.35501 1.000 43.10128 129 ALA C C 1
ATOM 1377 O O . ALA B 2 129 ? 19.89267 -14.61868 -28.78491 1.000 40.59514 129 ALA C O 1
ATOM 1379 N N . ASP B 2 130 ? 18.92368 -13.80821 -30.65600 1.000 42.44636 130 ASP C N 1
ATOM 1380 C CA . ASP B 2 130 ? 20.05751 -14.14601 -31.51882 1.000 39.06001 130 ASP C CA 1
ATOM 1381 C C . ASP B 2 130 ? 21.12696 -13.06336 -31.38437 1.000 42.36889 130 ASP C C 1
ATOM 1382 O O . ASP B 2 130 ? 21.26736 -12.17984 -32.23276 1.000 43.01034 130 ASP C O 1
ATOM 1387 N N . ILE B 2 131 ? 21.91655 -13.16596 -30.30863 1.000 36.14544 131 ILE C N 1
ATOM 1388 C CA . ILE B 2 131 ? 22.85345 -12.09801 -29.94719 1.000 45.34908 131 ILE C CA 1
ATOM 1389 C C . ILE B 2 131 ? 23.87912 -11.86092 -31.05246 1.000 45.98100 131 ILE C C 1
ATOM 1390 O O . ILE B 2 131 ? 24.23478 -10.71371 -31.34779 1.000 41.34167 131 ILE C O 1
ATOM 1392 N N . ASP B 2 132 ? 24.40754 -12.93225 -31.65083 1.000 48.68251 132 ASP C N 1
ATOM 1393 C CA . ASP B 2 132 ? 25.44475 -12.75012 -32.66188 1.000 48.79630 132 ASP C CA 1
ATOM 1394 C C . ASP B 2 132 ? 24.89372 -12.66439 -34.08411 1.000 52.86154 132 ASP C C 1
ATOM 1395 O O . ASP B 2 132 ? 25.66599 -12.42575 -35.01786 1.000 48.31050 132 ASP C O 1
ATOM 1400 N N . GLY B 2 133 ? 23.58570 -12.83020 -34.26821 1.000 45.15525 133 GLY C N 1
ATOM 1401 C CA . GLY B 2 133 ? 22.97783 -12.63736 -35.57052 1.000 46.10608 133 GLY C CA 1
ATOM 1402 C C . GLY B 2 133 ? 23.26628 -13.70080 -36.61586 1.000 50.31600 133 GLY C C 1
ATOM 1403 O O . GLY B 2 133 ? 23.19054 -13.41119 -37.81391 1.000 48.78780 133 GLY C O 1
ATOM 1404 N N . ASP B 2 134 ? 23.57385 -14.93077 -36.21143 1.000 45.54839 134 ASP C N 1
ATOM 1405 C CA . ASP B 2 134 ? 23.88225 -15.97007 -37.18412 1.000 46.38257 134 ASP C CA 1
ATOM 1406 C C . ASP B 2 134 ? 22.67493 -16.83330 -37.53985 1.000 46.86996 134 ASP C C 1
ATOM 1407 O O . ASP B 2 134 ? 22.82989 -17.83304 -38.24461 1.000 46.74576 134 ASP C O 1
ATOM 1412 N N . GLY B 2 135 ? 21.48222 -16.48869 -37.05887 1.000 46.80684 135 GLY C N 1
ATOM 1413 C CA . GLY B 2 135 ? 20.31826 -17.29660 -37.35363 1.000 41.28314 135 GLY C CA 1
ATOM 1414 C C . GLY B 2 135 ? 20.17211 -18.53961 -36.50783 1.000 41.28543 135 GLY C C 1
ATOM 1415 O O . GLY B 2 135 ? 19.32767 -19.37996 -36.81441 1.000 39.13426 135 GLY C O 1
ATOM 1416 N N . GLN B 2 136 ? 20.96968 -18.68758 -35.45909 1.000 43.32089 136 GLN C N 1
ATOM 1417 C CA . GLN B 2 136 ? 20.88643 -19.82354 -34.54622 1.000 44.48239 136 GLN C CA 1
ATOM 1418 C C . GLN B 2 136 ? 20.73107 -19.26181 -33.14164 1.000 44.65968 136 GLN C C 1
ATOM 1419 O O . GLN B 2 136 ? 21.50731 -18.39409 -32.74045 1.000 39.68998 136 GLN C O 1
ATOM 1425 N N . VAL B 2 137 ? 19.72632 -19.72807 -32.40146 1.000 42.85895 137 VAL C N 1
ATOM 1426 C CA . VAL B 2 137 ? 19.38639 -19.13886 -31.11007 1.000 38.87120 137 VAL C CA 1
ATOM 1427 C C . VAL B 2 137 ? 19.91469 -20.02773 -29.99315 1.000 37.49249 137 VAL C C 1
ATOM 1428 O O . VAL B 2 137 ? 19.48127 -21.17579 -29.84545 1.000 42.49445 137 VAL C O 1
ATOM 1432 N N . ASN B 2 138 ? 20.83745 -19.49316 -29.20059 1.000 36.10356 138 ASN C N 1
ATOM 1433 C CA . ASN B 2 138 ? 21.26981 -20.11073 -27.95131 1.000 37.89301 138 ASN C CA 1
ATOM 1434 C C . ASN B 2 138 ? 20.13418 -19.89508 -26.95482 1.000 40.25774 138 ASN C C 1
ATOM 1435 O O . ASN B 2 138 ? 20.00775 -18.82107 -26.36088 1.000 31.85763 138 ASN C O 1
ATOM 1440 N N . TYR B 2 139 ? 19.28888 -20.91707 -26.77975 1.000 39.09111 139 TYR C N 1
ATOM 1441 C CA . TYR B 2 139 ? 18.07226 -20.71125 -25.99904 1.000 37.99917 139 TYR C CA 1
ATOM 1442 C C . TYR B 2 139 ? 18.34928 -20.63955 -24.50046 1.000 39.11613 139 TYR C C 1
ATOM 1443 O O . TYR B 2 139 ? 17.57240 -20.02179 -23.76165 1.000 38.70214 139 TYR C O 1
ATOM 1452 N N . GLU B 2 140 ? 19.43620 -21.24921 -24.02212 1.000 39.43681 140 GLU C N 1
ATOM 1453 C CA . GLU B 2 140 ? 19.78267 -21.06966 -22.61542 1.000 38.87158 140 GLU C CA 1
ATOM 1454 C C . GLU B 2 140 ? 20.12388 -19.61595 -22.33076 1.000 36.65406 140 GLU C C 1
ATOM 1455 O O . GLU B 2 140 ? 19.71219 -19.05673 -21.30529 1.000 38.33779 140 GLU C O 1
ATOM 1461 N N . GLY B 2 141 ? 20.85523 -18.97096 -23.23945 1.000 41.33034 141 GLY C N 1
ATOM 1462 C CA . GLY B 2 141 ? 21.08823 -17.54361 -23.08993 1.000 38.77114 141 GLY C CA 1
ATOM 1463 C C . GLY B 2 141 ? 19.79329 -16.75272 -23.09844 1.000 41.49076 141 GLY C C 1
ATOM 1464 O O . GLY B 2 141 ? 19.63148 -15.79290 -22.33859 1.000 40.92493 141 GLY C O 1
ATOM 1465 N N . PHE B 2 142 ? 18.84949 -17.15898 -23.94699 1.000 36.63674 142 PHE C N 1
ATOM 1466 C CA . PHE B 2 142 ? 17.58352 -16.44373 -24.05700 1.000 38.81109 142 PHE C CA 1
ATOM 1467 C C . PHE B 2 142 ? 16.70965 -16.65519 -22.81986 1.000 39.56219 142 PHE C C 1
ATOM 1468 O O . PHE B 2 142 ? 16.03413 -15.72648 -22.36376 1.000 38.09356 142 PHE C O 1
ATOM 1476 N N . VAL B 2 143 ? 16.71504 -17.86613 -22.26200 1.000 38.08102 143 VAL C N 1
ATOM 1477 C CA . VAL B 2 143 ? 15.99302 -18.11456 -21.01451 1.000 38.80864 143 VAL C CA 1
ATOM 1478 C C . VAL B 2 143 ? 16.52833 -17.22213 -19.90071 1.000 42.70741 143 VAL C C 1
ATOM 1479 O O . VAL B 2 143 ? 15.75795 -16.62847 -19.13131 1.000 39.83075 143 VAL C O 1
ATOM 1483 N N . GLN B 2 144 ? 17.85694 -17.11676 -19.79799 1.000 39.08300 144 GLN C N 1
ATOM 1484 C CA . GLN B 2 144 ? 18.48069 -16.15495 -18.88987 1.000 40.61851 144 GLN C CA 1
ATOM 1485 C C . GLN B 2 144 ? 17.93670 -14.75016 -19.09884 1.000 43.12833 144 GLN C C 1
ATOM 1486 O O . GLN B 2 144 ? 17.59892 -14.05330 -18.13420 1.000 46.71080 144 GLN C O 1
ATOM 1492 N N . MET B 2 145 ? 17.84981 -14.31102 -20.35680 1.000 39.91952 145 MET C N 1
ATOM 1493 C CA . MET B 2 145 ? 17.40425 -12.94921 -20.62035 1.000 38.50606 145 MET C CA 1
ATOM 1494 C C . MET B 2 145 ? 16.01374 -12.70830 -20.05543 1.000 43.84464 145 MET C C 1
ATOM 1495 O O . MET B 2 145 ? 15.74571 -11.65067 -19.47244 1.000 46.87989 145 MET C O 1
ATOM 1500 N N . MET B 2 146 ? 15.11565 -13.68409 -20.21753 1.000 42.43374 146 MET C N 1
ATOM 1501 C CA . MET B 2 146 ? 13.74629 -13.53954 -19.74156 1.000 45.04792 146 MET C CA 1
ATOM 1502 C C . MET B 2 146 ? 13.64165 -13.61965 -18.22743 1.000 47.30951 146 MET C C 1
ATOM 1503 O O . MET B 2 146 ? 12.62448 -13.19905 -17.67358 1.000 51.04824 146 MET C O 1
ATOM 1508 N N . THR B 2 147 ? 14.64652 -14.15225 -17.54169 1.000 46.06073 147 THR C N 1
ATOM 1509 C CA . THR B 2 147 ? 14.54788 -14.27763 -16.09201 1.000 52.46293 147 THR C CA 1
ATOM 1510 C C . THR B 2 147 ? 15.63983 -13.50334 -15.35803 1.000 54.12442 147 THR C C 1
ATOM 1511 O O . THR B 2 147 ? 15.49455 -12.30939 -15.09338 1.000 54.31030 147 THR C O 1
#

Radius of gyration: 17.2 Å; Cα contacts (8 Å, |Δi|>4): 245; chains: 2; bounding box: 43×39×39 Å

Solvent-accessible surface area: 9857 Å² total; per-residue (Å²): 129,76,83,30,63,16,0,0,16,0,0,0,12,8,3,36,18,67,5,1,106,80,79,130,6,32,0,29,82,50,26,105,83,26,122,79,54,44,132,95,29,53,23,7,2,52,4,3,6,46,4,49,24,40,20,7,35,80,97,2,68,137,36,87,128,47,92,78,77,68,63,104,27,106,60,6,7,66,57,0,14,127,89,65,88,34,33,5,39,39,67,15,0,0,59,4,2,121,74,4,50,60,134,14,88,84,69,66,14,78,51,5,0,81,54,9,14,94,92,64,86,30,27,2,42,36,89,15,2,36,95,10,11,43,91,133,69,21,24,49,35,5,70,37,0,3,118,52,60,10,104,108,54,73,18,88,11,33,17,77,51,9,74,113,18,0,36,93,62,47,78,53,3,50,68,102,0,0,68,56,0,23,82,72,4,18,96,110,60,85,29,78,0,64,3,72,23,0,1,140,75,21,112

Nearest PDB structures (foldseek):
  7vvh-assembly1_A  TM=1.011E+00  e=2.197E-08  Homo sapiens
  7vvd-assembly1_A  TM=1.002E+00  e=7.238E-08  Homo sapiens
  6b8l-assembly1_A  TM=7.222E-01  e=9.238E-02  Homo sapiens
  6y4o-assembly1_A  TM=5.141E-01  e=1.628E-18  Homo sapiens
  6yns-assembly3_D  TM=5.198E-01  e=4.756E-18  Homo sapiens

B-factor: mean 42.93, std 8.01, range [24.95, 75.84]